Protein 6OZE (pdb70)

Secondary structure (DSSP, 8-state):
--HHHHHHHHHHHHHHHTT---S--SGGGGSTT-TT--EEEEEEEEEPTT-SSEEEEEEEEEETTT--EEEEEEEEEE--SPP-TT-THHHHHHHHHHHHHHHHHH-GGG--SSEEEES-SSSSTTS--HHHHHHHHHTS-EEEEESS----TT---SHHHHHHHHH--STT-EEEEE-TTS-EEEEEE---TT--SPEEEEEEESS-HHHHHHHHHHT-SSSS-HHHHHHHHHHHHHHHHHTT--

B-factor: mean 37.15, std 16.41, range [14.73, 110.49]

Organism: Homo sapiens (NCBI:txid9606)

Nearest PDB structures (foldseek):
  6oze-assembly1_A  TM=1.004E+00  e=2.753E-57  Homo sapiens
  4nsp-assembly1_A  TM=9.957E-01  e=1.595E-47  Homo sapiens
  6ozq-assembly1_B  TM=9.846E-01  e=4.651E-47  Mus musculus
  6ozo-assembly1_A  TM=9.829E-01  e=5.773E-46  Mus musculus
  5aoy-assembly1_A  TM=9.538E-01  e=2.666E-42  Mus musculus

InterPro domains:
  IPR007581 Endonuclease V [MF_00801] (9-250)
  IPR007581 Endonuclease V [PF04493] (44-240)
  IPR007581 Endonuclease V [PTHR28511] (12-251)
  IPR007581 Endonuclease V [cd06559] (17-245)

CATH classification: 3.30.2170.10

Solvent-accessible surface area: 11475 Å² total; per-residue (Å²): 78,92,156,123,42,42,64,95,34,92,172,50,1,62,136,10,93,87,116,32,45,106,152,24,38,52,77,16,3,148,44,110,79,5,79,51,4,109,62,0,0,0,1,3,22,21,68,19,101,92,54,74,74,92,0,0,0,0,0,0,0,0,21,11,93,105,14,101,58,66,24,101,44,19,82,37,16,46,2,116,28,52,143,31,80,5,6,62,4,31,10,13,4,72,56,2,52,110,3,0,69,47,0,86,130,102,72,81,48,49,20,4,46,0,0,0,1,45,14,21,0,38,0,22,87,78,13,0,1,9,0,0,7,0,0,20,75,8,80,16,4,0,0,0,0,6,53,152,23,38,109,16,67,48,20,42,76,71,78,116,8,111,85,61,28,151,115,10,125,65,111,36,48,44,16,63,3,88,0,117,96,48,81,70,20,0,32,0,0,29,0,31,81,208,20,92,130,1,0,12,0,0,8,0,6,43,0,27,35,138,6,0,8,100,0,0,18,38,0,3,110,99,47,30,0,2,0,1,63,37,0,30,42,14,0,117,73,50,15,104,160,58,89,64,88,179

Foldseek 3Di:
DDPVVVVVLVVVLVVLVVQFDAAADDPLLVDLQSPPFFKEKEWDWAADPPDDFKIKIKMWIATPPVRHTPDIDMDIGTQPDDDDFQRCLSRHLVVNLVVLVCCCVVPVVRRGQEYEYAKAALQTQNRGMNQQVNCSVNVHWGKHKYQDHDCHLNFDCDPVVVVQLVPDAAFADKDFTARPVGDTAWIFTQQGRPDSRTITMGGRHNHHRVSRSSVQSSQRPDRGRSNHVVNVVVRVVVSCVVVVND

GO terms:
  GO:0005730 nucleolus (C, IDA)
  GO:0005737 cytoplasm (C, IDA)
  GO:0010494 cytoplasmic stress granule (C, IDA)
  GO:0016891 RNA endonuclease activity producing 5'-phosphomonoesters, hydrolytic mechanism (F, IDA)
  GO:0003677 DNA binding (F, IDA)
  GO:0003727 single-stranded RNA binding (F, IDA)
  GO:0000287 magnesium ion binding (F, TAS)
  GO:0005737 cytoplasm (C, EXP)
  GO:0005515 protein binding (F, IPI)

Radius of gyration: 17.29 Å; Cα contacts (8 Å, |Δi|>4): 605; chains: 1; bounding box: 38×42×43 Å

Structure (mmCIF, N/CA/C/O backbone):
data_6OZE
#
_entry.id   6OZE
#
_cell.length_a   50.949
_cell.length_b   50.949
_cell.length_c   102.978
_cell.angle_alpha   90.000
_cell.angle_beta   90.000
_cell.angle_gamma   120.000
#
_symmetry.space_group_name_H-M   'P 31'
#
loop_
_entity.id
_entity.type
_entity.pdbx_description
1 polymer 'Endonuclease V'
2 non-polymer 'ACETATE ION'
3 non-polymer GLYCEROL
4 non-polymer 'SODIUM ION'
5 water water
#
loop_
_atom_site.group_PDB
_atom_site.id
_atom_site.type_symbol
_atom_site.label_atom_id
_atom_site.label_alt_id
_atom_site.label_comp_id
_atom_site.label_asym_id
_atom_site.label_entity_id
_atom_site.label_seq_id
_atom_site.pdbx_PDB_ins_code
_atom_site.Cartn_x
_atom_site.Cartn_y
_atom_site.Cartn_z
_atom_site.occupancy
_atom_site.B_iso_or_equiv
_atom_site.auth_seq_id
_atom_site.auth_comp_id
_atom_site.auth_asym_id
_atom_site.auth_atom_id
_atom_site.pdbx_PDB_model_num
ATOM 1 N N . PRO A 1 1 ? -10.587 0.681 16.546 1.00 81.75 9 PRO A N 1
ATOM 2 C CA . PRO A 1 1 ? -9.451 1.078 17.384 1.00 77.48 9 PRO A CA 1
ATOM 3 C C . PRO A 1 1 ? -9.338 2.592 17.511 1.00 73.60 9 PRO A C 1
ATOM 4 O O . PRO A 1 1 ? -9.922 3.310 16.697 1.00 73.43 9 PRO A O 1
ATOM 8 N N . PRO A 1 2 ? -8.605 3.067 18.519 1.00 72.56 10 PRO A N 1
ATOM 9 C CA . PRO A 1 2 ? -8.421 4.513 18.679 1.00 75.27 10 PRO A CA 1
ATOM 10 C C . PRO A 1 2 ? -7.754 5.125 17.456 1.00 72.12 10 PRO A C 1
ATOM 11 O O . PRO A 1 2 ? -7.048 4.458 16.696 1.00 63.97 10 PRO A O 1
ATOM 15 N N . GLU A 1 3 ? -7.996 6.425 17.272 1.00 69.89 11 GLU A N 1
ATOM 16 C CA . GLU A 1 3 ? -7.365 7.142 16.170 1.00 70.70 11 GLU A CA 1
ATOM 17 C C . GLU A 1 3 ? -5.848 7.135 16.300 1.00 62.50 11 GLU A C 1
ATOM 18 O O . GLU A 1 3 ? -5.139 7.112 15.287 1.00 58.86 11 GLU A O 1
ATOM 24 N N . GLU A 1 4 ? -5.331 7.149 17.532 1.00 57.86 12 GLU A N 1
ATOM 25 C CA . GLU A 1 4 ? -3.885 7.111 17.723 1.00 61.12 12 GLU A CA 1
ATOM 26 C C . GLU A 1 4 ? -3.297 5.808 17.195 1.00 53.94 12 GLU A C 1
ATOM 27 O O . GLU A 1 4 ? -2.188 5.797 16.647 1.00 58.61 12 GLU A O 1
ATOM 33 N N . THR A 1 5 ? -4.030 4.700 17.342 1.00 49.79 13 THR A N 1
ATOM 34 C CA . THR A 1 5 ? -3.544 3.416 16.843 1.00 46.64 13 THR A CA 1
ATOM 35 C C . THR A 1 5 ? -3.444 3.417 15.323 1.00 43.21 13 THR A C 1
ATOM 36 O O . THR A 1 5 ? -2.434 2.979 14.759 1.00 41.12 13 THR A O 1
ATOM 40 N N . LEU A 1 6 ? -4.486 3.898 14.638 1.00 44.37 14 LEU A N 1
ATOM 41 C CA . LEU A 1 6 ? -4.425 3.976 13.183 1.00 48.70 14 LEU A CA 1
ATOM 42 C C . LEU A 1 6 ? -3.310 4.905 12.730 1.00 42.40 14 LEU A C 1
ATOM 43 O O . LEU A 1 6 ? -2.587 4.596 11.778 1.00 40.92 14 LEU A O 1
ATOM 48 N N . SER A 1 7 ? -3.154 6.049 13.403 1.00 43.50 15 SER A N 1
ATOM 49 C CA . SER A 1 7 ? -2.095 6.984 13.037 1.00 40.09 15 SER A CA 1
ATOM 50 C C . SER A 1 7 ? -0.719 6.334 13.147 1.00 37.94 15 SER A C 1
ATOM 51 O O . SER A 1 7 ? 0.115 6.470 12.243 1.00 39.13 15 SER A O 1
ATOM 54 N N . LEU A 1 8 ? -0.464 5.620 14.246 1.00 35.26 16 LEU A N 1
ATOM 55 C CA . LEU A 1 8 ? 0.828 4.962 14.416 1.00 33.96 16 LEU A CA 1
ATOM 56 C C . LEU A 1 8 ? 1.001 3.779 13.468 1.00 36.87 16 LEU A C 1
ATOM 57 O O . LEU A 1 8 ? 2.118 3.520 13.011 1.00 33.65 16 LEU A O 1
ATOM 62 N N . TRP A 1 9 ? -0.076 3.047 13.174 1.00 31.87 17 TRP A N 1
ATOM 63 C CA . TRP A 1 9 ? -0.004 1.994 12.161 1.00 32.29 17 TRP A CA 1
ATOM 64 C C . TRP A 1 9 ? 0.354 2.572 10.799 1.00 30.57 17 TRP A C 1
ATOM 65 O O . TRP A 1 9 ? 1.194 2.019 10.076 1.00 32.03 17 TRP A O 1
ATOM 76 N N . LYS A 1 10 ? -0.297 3.676 10.419 1.00 34.06 18 LYS A N 1
ATOM 77 C CA . LYS A 1 10 ? 0.034 4.332 9.158 1.00 34.88 18 LYS A CA 1
ATOM 78 C C . LYS A 1 10 ? 1.498 4.735 9.121 1.00 34.79 18 LYS A C 1
ATOM 79 O O . LYS A 1 10 ? 2.178 4.567 8.101 1.00 32.80 18 LYS A O 1
ATOM 85 N N . ARG A 1 11 ? 2.000 5.278 10.228 1.00 33.62 19 ARG A N 1
ATOM 86 C CA . ARG A 1 11 ? 3.392 5.700 10.268 1.00 32.12 19 ARG A CA 1
ATOM 87 C C . ARG A 1 11 ? 4.332 4.503 10.155 1.00 30.06 19 ARG A C 1
ATOM 88 O O . ARG A 1 11 ? 5.395 4.593 9.528 1.00 30.75 19 ARG A O 1
ATOM 96 N N . GLU A 1 12 ? 3.960 3.369 10.752 1.00 28.61 20 GLU A N 1
ATOM 97 C CA . GLU A 1 12 ? 4.796 2.179 10.649 1.00 26.77 20 GLU A CA 1
ATOM 98 C C . GLU A 1 12 ? 4.756 1.595 9.237 1.00 27.77 20 GLU A C 1
ATOM 99 O O . GLU A 1 12 ? 5.773 1.103 8.733 1.00 27.39 20 GLU A O 1
ATOM 105 N N . GLN A 1 13 ? 3.592 1.633 8.579 1.00 26.50 21 GLN A N 1
ATOM 106 C CA . GLN A 1 13 ? 3.552 1.230 7.178 1.00 25.38 21 GLN A CA 1
ATOM 107 C C . GLN A 1 13 ? 4.483 2.096 6.346 1.00 28.96 21 GLN A C 1
ATOM 108 O O . GLN A 1 13 ? 5.237 1.584 5.514 1.00 29.65 21 GLN A O 1
ATOM 114 N N . ALA A 1 14 ? 4.469 3.412 6.583 1.00 27.85 22 ALA A N 1
ATOM 115 C CA . ALA A 1 14 ? 5.346 4.312 5.840 1.00 30.92 22 ALA A CA 1
ATOM 116 C C . ALA A 1 14 ? 6.810 4.011 6.130 1.00 33.28 22 ALA A C 1
ATOM 117 O O . ALA A 1 14 ? 7.643 4.002 5.216 1.00 32.69 22 ALA A O 1
ATOM 119 N N . ARG A 1 15 ? 7.141 3.742 7.399 1.00 27.27 23 ARG A N 1
ATOM 120 C CA . ARG A 1 15 ? 8.523 3.419 7.746 1.00 29.29 23 ARG A CA 1
ATOM 121 C C . ARG A 1 15 ? 8.997 2.194 6.987 1.00 31.29 23 ARG A C 1
ATOM 122 O O . ARG A 1 15 ? 10.103 2.174 6.434 1.00 29.70 23 ARG A O 1
ATOM 130 N N . LEU A 1 16 ? 8.179 1.152 6.981 1.00 25.86 24 LEU A N 1
ATOM 131 C CA . LEU A 1 16 ? 8.586 -0.109 6.381 1.00 21.84 24 LEU A CA 1
ATOM 132 C C . LEU A 1 16 ? 8.535 -0.054 4.858 1.00 26.47 24 LEU A C 1
ATOM 133 O O . LEU A 1 16 ? 9.380 -0.662 4.190 1.00 29.12 24 LEU A O 1
ATOM 138 N N . LYS A 1 17 ? 7.564 0.677 4.293 1.00 25.53 25 LYS A N 1
ATOM 139 C CA . LYS A 1 17 ? 7.447 0.768 2.835 1.00 27.20 25 LYS A CA 1
ATOM 140 C C . LYS A 1 17 ? 8.699 1.364 2.209 1.00 31.83 25 LYS A C 1
ATOM 141 O O . LYS A 1 17 ? 9.031 1.051 1.055 1.00 32.06 25 LYS A O 1
ATOM 147 N N . ALA A 1 18 ? 9.396 2.235 2.941 1.00 30.02 26 ALA A N 1
ATOM 148 C CA . ALA A 1 18 ? 10.624 2.827 2.433 1.00 32.26 26 ALA A CA 1
ATOM 149 C C . ALA A 1 18 ? 11.718 1.789 2.221 1.00 36.86 26 ALA A C 1
ATOM 150 O O . ALA A 1 18 ? 12.702 2.078 1.531 1.00 37.10 26 ALA A O 1
ATOM 152 N N . HIS A 1 19 ? 11.566 0.593 2.791 1.00 32.22 27 HIS A N 1
ATOM 153 C CA . HIS A 1 19 ? 12.534 -0.486 2.646 1.00 28.20 27 HIS A CA 1
ATOM 154 C C . HIS A 1 19 ? 12.163 -1.495 1.569 1.00 34.39 27 HIS A C 1
ATOM 155 O O . HIS A 1 19 ? 12.935 -2.429 1.341 1.00 36.93 27 HIS A O 1
ATOM 162 N N . VAL A 1 20 ? 11.003 -1.343 0.923 1.00 34.74 28 VAL A N 1
ATOM 163 C CA . VAL A 1 20 ? 10.612 -2.262 -0.1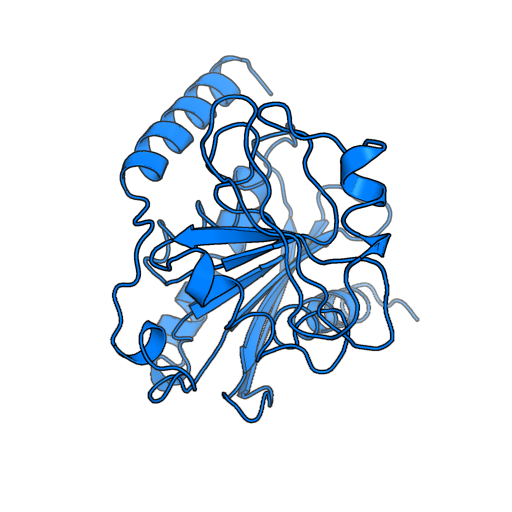47 1.00 33.22 28 VAL A CA 1
ATOM 164 C C . VAL A 1 20 ? 11.564 -2.119 -1.330 1.00 35.32 28 VAL A C 1
ATOM 165 O O . VAL A 1 20 ? 11.908 -1.006 -1.747 1.00 37.03 28 VAL A O 1
ATOM 169 N N . VAL A 1 21 ? 11.994 -3.252 -1.873 1.00 34.88 29 VAL A N 1
ATOM 170 C CA . VAL A 1 21 ? 12.858 -3.306 -3.050 1.00 36.15 29 VAL A CA 1
ATOM 171 C C . VAL A 1 21 ? 12.022 -3.894 -4.177 1.00 37.31 29 VAL A C 1
ATOM 172 O O . VAL A 1 21 ? 11.639 -5.063 -4.120 1.00 35.40 29 VAL A O 1
ATOM 176 N N . ASP A 1 22 ? 11.748 -3.107 -5.224 1.00 44.62 30 ASP A N 1
ATOM 177 C CA . ASP A 1 22 ? 10.829 -3.540 -6.273 1.00 49.34 30 ASP A CA 1
ATOM 178 C C . ASP A 1 22 ? 11.548 -4.012 -7.532 1.00 53.15 30 ASP A C 1
ATOM 179 O O . ASP A 1 22 ? 11.013 -3.900 -8.641 1.00 60.52 30 ASP A O 1
ATOM 184 N N . ARG A 1 23 ? 12.748 -4.553 -7.374 1.00 36.43 31 ARG A N 1
ATOM 185 C CA . ARG A 1 23 ? 13.524 -5.113 -8.459 1.00 38.26 31 ARG A CA 1
ATOM 186 C C . ARG A 1 23 ? 14.005 -6.491 -8.039 1.00 33.99 31 ARG A C 1
ATOM 187 O O . ARG A 1 23 ? 13.935 -6.873 -6.866 1.00 35.52 31 ARG A O 1
ATOM 195 N N . ASP A 1 24 ? 14.489 -7.244 -9.018 1.00 36.98 32 ASP A N 1
ATOM 196 C CA . ASP A 1 24 ? 15.053 -8.550 -8.725 1.00 31.04 32 ASP A CA 1
ATOM 197 C C . ASP A 1 24 ? 16.417 -8.383 -8.075 1.00 38.84 32 ASP A C 1
ATOM 198 O O . ASP A 1 24 ? 17.209 -7.523 -8.467 1.00 40.72 32 ASP A O 1
ATOM 203 N N . THR A 1 25 ? 16.681 -9.197 -7.057 1.00 33.88 33 THR A N 1
ATOM 204 C CA . THR A 1 25 ? 17.950 -9.147 -6.352 1.00 34.70 33 THR A CA 1
ATOM 205 C C . THR A 1 25 ? 18.751 -10.438 -6.434 1.00 40.30 33 THR A C 1
ATOM 206 O O . THR A 1 25 ? 19.915 -10.446 -6.017 1.00 40.32 33 THR A O 1
ATOM 210 N N . GLU A 1 26 ? 18.183 -11.516 -6.975 1.00 35.50 34 GLU A N 1
ATOM 211 C CA . GLU A 1 26 ? 18.843 -12.814 -7.016 1.00 37.76 34 GLU A CA 1
ATOM 212 C C . GLU A 1 26 ? 19.010 -13.262 -8.459 1.00 36.72 34 GLU A C 1
ATOM 213 O O . GLU A 1 26 ? 18.145 -12.999 -9.300 1.00 35.14 34 GLU A O 1
ATOM 219 N N . ALA A 1 27 ? 20.126 -13.946 -8.733 1.00 33.98 35 ALA A N 1
ATOM 220 C CA . ALA A 1 27 ? 20.389 -14.433 -10.083 1.00 37.89 35 ALA A CA 1
ATOM 221 C C . ALA A 1 27 ? 19.263 -15.331 -10.584 1.00 37.00 35 ALA A C 1
ATOM 222 O O . ALA A 1 27 ? 18.911 -15.286 -11.769 1.00 36.92 35 ALA A O 1
ATOM 224 N N . TRP A 1 28 ? 18.682 -16.151 -9.702 1.00 34.62 36 TRP A N 1
ATOM 225 C CA . TRP A 1 28 ? 17.660 -17.088 -10.163 1.00 33.72 36 TRP A CA 1
ATOM 226 C C . TRP A 1 28 ? 16.437 -16.368 -10.711 1.00 35.91 36 TRP A C 1
ATOM 227 O O . TRP A 1 28 ? 15.739 -16.906 -11.573 1.00 31.23 36 TRP A O 1
ATOM 238 N N . GLN A 1 29 ? 16.169 -15.150 -10.237 1.00 30.36 37 GLN A N 1
ATOM 239 C CA . GLN A 1 29 ? 14.994 -14.417 -10.689 1.00 27.49 37 GLN A CA 1
ATOM 240 C C . GLN A 1 29 ? 15.146 -13.908 -12.110 1.00 31.88 37 GLN A C 1
ATOM 241 O O . GLN A 1 29 ? 14.137 -13.615 -12.760 1.00 33.97 37 GLN A O 1
ATOM 247 N N . ARG A 1 30 ? 16.378 -13.785 -12.595 1.00 32.53 38 ARG A N 1
ATOM 248 C CA . ARG A 1 30 ? 16.664 -13.241 -13.911 1.00 35.26 38 ARG A CA 1
ATOM 249 C C . ARG A 1 30 ? 16.900 -14.330 -14.948 1.00 40.89 38 ARG A C 1
ATOM 250 O O . ARG A 1 30 ? 17.343 -14.031 -16.060 1.00 44.07 38 ARG A O 1
ATOM 258 N N . ASP A 1 31 ? 16.626 -15.582 -14.605 1.00 34.03 39 ASP A N 1
ATOM 259 C CA . ASP A 1 31 ? 16.761 -16.690 -15.540 1.00 34.84 39 ASP A CA 1
ATOM 260 C C . ASP A 1 31 ? 15.388 -17.133 -16.017 1.00 32.53 39 ASP A C 1
ATOM 261 O O . ASP A 1 31 ? 14.458 -17.231 -15.214 1.00 33.04 39 ASP A O 1
ATOM 266 N N . PRO A 1 32 ? 15.238 -17.413 -17.318 1.00 36.27 40 PRO A N 1
ATOM 267 C CA . PRO A 1 32 ? 13.904 -17.760 -17.841 1.00 34.55 40 PRO A CA 1
ATOM 268 C C . PRO A 1 32 ? 13.257 -18.955 -17.161 1.00 31.47 40 PRO A C 1
ATOM 269 O O . PRO A 1 32 ? 12.044 -18.939 -16.918 1.00 39.14 40 PRO A O 1
ATOM 273 N N . ALA A 1 33 ? 14.035 -19.972 -16.797 1.00 32.07 41 ALA A N 1
ATOM 274 C CA . ALA A 1 33 ? 13.491 -21.134 -16.106 1.00 30.33 41 ALA A CA 1
ATOM 275 C C . ALA A 1 33 ? 13.750 -21.114 -14.612 1.00 33.37 41 ALA A C 1
ATOM 276 O O . ALA A 1 33 ? 13.504 -22.119 -13.936 1.00 31.76 41 ALA A O 1
ATOM 278 N N . PHE A 1 34 ? 14.194 -19.976 -14.075 1.00 30.21 42 PHE A N 1
ATOM 279 C CA . PHE A 1 34 ? 14.484 -19.841 -12.653 1.00 27.37 42 PHE A CA 1
ATOM 280 C C . PHE A 1 34 ? 15.540 -20.840 -12.199 1.00 31.39 42 PHE A C 1
ATOM 281 O O . PHE A 1 34 ? 15.447 -21.412 -11.105 1.00 31.24 42 PHE A O 1
ATOM 289 N N . SER A 1 35 ? 16.547 -21.045 -13.045 1.00 31.61 43 SER A N 1
ATOM 290 C CA A SER A 1 35 ? 17.685 -21.862 -12.661 0.60 33.16 43 SER A CA 1
ATOM 291 C CA B SER A 1 35 ? 17.695 -21.857 -12.669 0.40 33.62 43 SER A CA 1
ATOM 292 C C . SER A 1 35 ? 18.286 -21.316 -11.376 1.00 37.33 43 SER A C 1
ATOM 293 O O . SER A 1 35 ? 18.544 -20.115 -11.255 1.00 36.27 43 SER A O 1
ATOM 298 N N . GLY A 1 36 ? 18.493 -22.203 -10.413 1.00 32.04 44 GLY A N 1
ATOM 299 C CA . GLY A 1 36 ? 18.986 -21.828 -9.116 1.00 33.98 44 GLY A CA 1
ATOM 300 C C . GLY A 1 36 ? 17.908 -21.718 -8.059 1.00 34.80 44 GLY A C 1
ATOM 301 O O . GLY A 1 36 ? 18.231 -21.673 -6.863 1.00 33.18 44 GLY A O 1
ATOM 302 N N . LEU A 1 37 ? 16.634 -21.666 -8.463 1.00 26.56 45 LEU A N 1
ATOM 303 C CA . LEU A 1 37 ? 15.537 -21.681 -7.504 1.00 25.33 45 LEU A CA 1
ATOM 304 C C . LEU A 1 37 ? 15.248 -23.122 -7.108 1.00 26.87 45 LEU A C 1
ATOM 305 O O . LEU A 1 37 ? 14.939 -23.955 -7.963 1.00 27.34 45 LEU A O 1
ATOM 310 N N . GLN A 1 38 ? 15.344 -23.419 -5.813 1.00 28.50 46 GLN A N 1
ATOM 311 C CA . GLN A 1 38 ? 15.141 -24.773 -5.318 1.00 29.09 46 GLN A CA 1
ATOM 312 C C . GLN A 1 38 ? 13.954 -24.918 -4.382 1.00 26.01 46 GLN A C 1
ATOM 313 O O . GLN A 1 38 ? 13.400 -26.017 -4.289 1.00 25.81 46 GLN A O 1
ATOM 319 N N . ARG A 1 39 ? 13.594 -23.871 -3.639 1.00 23.06 47 ARG A N 1
ATOM 320 C CA . ARG A 1 39 ? 12.523 -23.953 -2.652 1.00 22.75 47 ARG A CA 1
ATOM 321 C C . ARG A 1 39 ? 11.662 -22.700 -2.698 1.00 23.37 47 ARG A C 1
ATOM 322 O O . ARG A 1 39 ? 12.177 -21.579 -2.625 1.00 23.79 47 ARG A O 1
ATOM 330 N N . VAL A 1 40 ? 10.352 -22.901 -2.805 1.00 20.33 48 VAL A N 1
ATOM 331 C CA A VAL A 1 40 ? 9.371 -21.823 -2.839 0.75 20.24 48 VAL A CA 1
ATOM 332 C CA B VAL A 1 40 ? 9.381 -21.817 -2.827 0.25 20.47 48 VAL A CA 1
ATOM 333 C C . VAL A 1 40 ? 8.426 -22.027 -1.663 1.00 20.93 48 VAL A C 1
ATOM 334 O O . VAL A 1 40 ? 7.914 -23.133 -1.466 1.00 22.07 48 VAL A O 1
ATOM 341 N N . GLY A 1 41 ? 8.197 -20.971 -0.895 1.00 19.21 49 GLY A N 1
ATOM 342 C CA . GLY A 1 41 ? 7.333 -21.051 0.256 1.00 21.10 49 GLY A CA 1
ATOM 343 C C . GLY A 1 41 ? 5.953 -20.497 -0.057 1.00 20.10 49 GLY A C 1
ATOM 344 O O . GLY A 1 41 ? 5.765 -19.709 -0.993 1.00 18.96 49 GLY A O 1
ATOM 345 N N . GLY A 1 42 ? 4.985 -20.952 0.731 1.00 17.55 50 GLY A N 1
ATOM 346 C CA . GLY A 1 42 ? 3.633 -20.426 0.669 1.00 15.91 50 GLY A CA 1
ATOM 347 C C . GLY A 1 42 ? 3.137 -20.194 2.083 1.00 16.27 50 GLY A C 1
ATOM 348 O O . GLY A 1 42 ? 3.485 -20.940 3.005 1.00 18.86 50 GLY A O 1
ATOM 349 N N . VAL A 1 43 ? 2.354 -19.141 2.249 1.00 17.00 51 VAL A N 1
ATOM 350 C CA . VAL A 1 43 ? 1.823 -18.787 3.568 1.00 16.63 51 VAL A CA 1
ATOM 351 C C . VAL A 1 43 ? 0.329 -18.545 3.471 1.00 17.63 51 VAL A C 1
ATOM 352 O O . VAL A 1 43 ? -0.182 -18.086 2.444 1.00 21.49 51 VAL A O 1
ATOM 356 N N . ASP A 1 44 ? -0.373 -18.827 4.580 1.00 18.04 52 ASP A N 1
ATOM 357 C CA . ASP A 1 44 ? -1.811 -18.635 4.648 1.00 19.89 52 ASP A CA 1
ATOM 358 C C . ASP A 1 44 ? -2.182 -18.290 6.075 1.00 19.36 52 ASP A C 1
ATOM 359 O O . ASP A 1 44 ? -1.592 -18.827 7.012 1.00 19.99 52 ASP A O 1
ATOM 364 N N . VAL A 1 45 ? -3.167 -17.412 6.218 1.00 21.33 53 VAL A N 1
ATOM 365 C CA . VAL A 1 45 ? -3.931 -17.270 7.450 1.00 20.51 53 VAL A CA 1
ATOM 366 C C . VAL A 1 45 ? -5.396 -17.449 7.101 1.00 22.96 53 VAL A C 1
ATOM 367 O O . VAL A 1 45 ? -5.899 -16.807 6.171 1.00 24.42 53 VAL A O 1
ATOM 371 N N . SER A 1 46 ? -6.084 -18.310 7.849 1.00 21.66 54 SER A N 1
ATOM 372 C CA . SER A 1 46 ? -7.490 -18.596 7.614 1.00 21.07 54 SER A CA 1
ATOM 373 C C . SER A 1 46 ? -8.241 -18.511 8.924 1.00 23.64 54 SER A C 1
ATOM 374 O O . SER A 1 46 ? -7.855 -19.164 9.893 1.00 25.90 54 SER A O 1
ATOM 377 N N . PHE A 1 47 ? -9.331 -17.752 8.941 1.00 25.25 55 PHE A N 1
ATOM 378 C CA . PHE A 1 47 ? -10.149 -17.642 10.137 1.00 26.98 55 PHE A CA 1
ATOM 379 C C . PHE A 1 47 ? -11.027 -18.867 10.322 1.00 30.47 55 PHE A C 1
ATOM 380 O O . PHE A 1 47 ? -11.481 -19.494 9.358 1.00 32.47 55 PHE A O 1
ATOM 388 N N . VAL A 1 48 ? -11.253 -19.209 11.588 1.00 27.81 56 VAL A N 1
ATOM 389 C CA . VAL A 1 48 ? -12.259 -20.199 11.935 1.00 29.33 56 VAL A CA 1
ATOM 390 C C . VAL A 1 48 ? -13.633 -19.655 11.577 1.00 40.47 56 VAL A C 1
ATOM 391 O O . VAL A 1 48 ? -13.998 -18.542 11.982 1.00 39.89 56 VAL A O 1
ATOM 395 N N . ALA A 1 49 ? -14.400 -20.444 10.821 1.00 50.91 57 ALA A N 1
ATOM 396 C CA . ALA A 1 49 ? -15.733 -20.034 10.388 1.00 62.96 57 ALA A CA 1
ATOM 397 C C . ALA A 1 49 ? -16.563 -19.557 11.570 1.00 63.60 57 ALA A C 1
ATOM 398 O O . ALA A 1 49 ? -16.584 -20.188 12.630 1.00 66.47 57 ALA A O 1
ATOM 400 N N . GLY A 1 50 ? -17.239 -18.426 11.385 1.00 72.58 58 GLY A N 1
ATOM 401 C CA . GLY A 1 50 ? -17.980 -17.831 12.478 1.00 76.60 58 GLY A CA 1
ATOM 402 C C . GLY A 1 50 ? -17.117 -17.163 13.518 1.00 76.66 58 GLY A C 1
ATOM 403 O O . GLY A 1 50 ? -17.558 -16.984 14.658 1.00 72.78 58 GLY A O 1
ATOM 404 N N . ASP A 1 51 ? -15.889 -16.791 13.161 1.00 76.72 59 ASP A N 1
ATOM 405 C CA . ASP A 1 51 ? -14.990 -16.154 14.108 1.00 74.20 59 ASP A CA 1
ATOM 406 C C . ASP A 1 51 ? -14.066 -15.194 13.376 1.00 69.72 59 ASP A C 1
ATOM 407 O O . ASP A 1 51 ? -13.571 -15.496 12.287 1.00 69.14 59 ASP A O 1
ATOM 412 N N . SER A 1 52 ? -13.830 -14.042 14.000 1.00 62.25 60 SER A N 1
ATOM 413 C CA . SER A 1 52 ? -12.899 -13.049 13.491 1.00 61.28 60 SER A CA 1
ATOM 414 C C . SER A 1 52 ? -11.630 -12.939 14.322 1.00 61.61 60 SER A C 1
ATOM 415 O O . SER A 1 52 ? -10.780 -12.100 14.004 1.00 59.19 60 SER A O 1
ATOM 418 N N . VAL A 1 53 ? -11.473 -13.738 15.382 1.00 50.47 61 VAL A N 1
ATOM 419 C CA A VAL A 1 53 ? -10.268 -13.729 16.200 0.50 43.39 61 VAL A CA 1
ATOM 420 C CA B VAL A 1 53 ? -10.264 -13.731 16.199 0.50 43.46 61 VAL A CA 1
ATOM 421 C C . VAL A 1 53 ? -9.451 -15.013 16.037 1.00 34.60 61 VAL A C 1
ATOM 422 O O . VAL A 1 53 ? -8.268 -14.963 15.711 1.00 35.01 61 VAL A O 1
ATOM 429 N N . ARG A 1 54 ? -10.072 -16.179 16.240 1.00 29.14 62 ARG A N 1
ATOM 430 C CA . ARG A 1 54 ? -9.309 -17.421 16.119 1.00 24.59 62 ARG A CA 1
ATOM 431 C C . ARG A 1 54 ? -9.075 -17.784 14.660 1.00 25.79 62 ARG A C 1
ATOM 432 O O . ARG A 1 54 ? -9.990 -17.722 13.831 1.00 28.98 62 ARG A O 1
ATOM 440 N N . ALA A 1 55 ? -7.849 -18.199 14.359 1.00 23.06 63 ALA A N 1
ATOM 441 C CA . ALA A 1 55 ? -7.446 -18.463 12.993 1.00 22.24 63 ALA A CA 1
ATOM 442 C C . ALA A 1 55 ? -6.342 -19.504 13.014 1.00 22.44 63 ALA A C 1
ATOM 443 O O . ALA A 1 55 ? -5.848 -19.898 14.080 1.00 23.57 63 ALA A O 1
ATOM 445 N N . CYS A 1 56 ? -5.965 -19.969 11.829 1.00 21.34 64 CYS A N 1
ATOM 446 C CA . CYS A 1 56 ? -4.796 -20.819 11.672 1.00 20.23 64 CYS A CA 1
ATOM 447 C C . CYS A 1 56 ? -3.817 -20.135 10.732 1.00 20.56 64 CYS A C 1
ATOM 448 O O . CYS A 1 56 ? -4.220 -19.594 9.695 1.00 23.15 64 CYS A O 1
ATOM 451 N N . ALA A 1 57 ? -2.543 -20.129 11.112 1.00 20.82 65 ALA A N 1
ATOM 452 C CA . ALA A 1 57 ? -1.467 -19.618 10.270 1.00 21.69 65 ALA A CA 1
ATOM 453 C C . ALA A 1 57 ? -0.630 -20.801 9.813 1.00 20.02 65 ALA A C 1
ATOM 454 O O . ALA A 1 57 ? -0.292 -21.676 10.623 1.00 20.40 65 ALA A O 1
ATOM 456 N N . SER A 1 58 ? -0.310 -20.845 8.511 1.00 19.45 66 SER A N 1
ATOM 457 C CA . SER A 1 58 ? 0.438 -21.964 7.959 1.00 20.10 66 SER A CA 1
ATOM 458 C C . SER A 1 58 ? 1.588 -21.484 7.084 1.00 18.20 66 SER A C 1
ATOM 459 O O . SER A 1 58 ? 1.472 -20.475 6.373 1.00 18.87 66 SER A O 1
ATOM 462 N N . LEU A 1 59 ? 2.686 -22.228 7.141 1.00 19.00 67 LEU A N 1
ATOM 463 C CA . LEU A 1 59 ? 3.834 -22.037 6.258 1.00 17.28 67 LEU A CA 1
ATOM 464 C C . LEU A 1 59 ? 4.181 -23.373 5.640 1.00 19.09 67 LEU A C 1
ATOM 465 O O . LEU A 1 59 ? 4.327 -24.373 6.352 1.00 21.19 67 LEU A O 1
ATOM 470 N N . VAL A 1 60 ? 4.300 -23.395 4.309 1.00 17.58 68 VAL A N 1
ATOM 471 C CA . VAL A 1 60 ? 4.749 -24.585 3.601 1.00 20.33 68 VAL A CA 1
ATOM 472 C C . VAL A 1 60 ? 5.951 -24.210 2.748 1.00 20.55 68 VAL A C 1
ATOM 473 O O . VAL A 1 60 ? 6.114 -23.054 2.346 1.00 21.33 68 VAL A O 1
ATOM 477 N N . VAL A 1 61 ? 6.830 -25.177 2.530 1.00 19.63 69 VAL A N 1
ATOM 478 C CA . VAL A 1 61 ? 7.916 -25.019 1.567 1.00 21.18 69 VAL A CA 1
ATOM 479 C C . VAL A 1 61 ? 7.822 -26.162 0.572 1.00 20.53 69 VAL A C 1
ATOM 480 O O . VAL A 1 61 ? 7.654 -27.322 0.966 1.00 21.75 69 VAL A O 1
ATOM 484 N N . LEU A 1 62 ? 7.911 -25.835 -0.718 1.00 19.90 70 LEU A N 1
ATOM 485 C CA . LEU A 1 62 ? 7.863 -26.821 -1.783 1.00 21.52 70 LEU A CA 1
ATOM 486 C C . LEU A 1 62 ? 9.169 -26.803 -2.570 1.00 22.61 70 LEU A C 1
ATOM 487 O O . LEU A 1 62 ? 9.810 -25.760 -2.730 1.00 21.29 70 LEU A O 1
ATOM 492 N N . SER A 1 63 ? 9.563 -27.967 -3.054 1.00 24.85 71 SER A N 1
ATOM 493 C CA . SER A 1 63 ? 10.675 -28.020 -3.984 1.00 22.48 71 SER A CA 1
ATOM 494 C C . SER A 1 63 ? 10.275 -27.355 -5.295 1.00 23.99 71 SER A C 1
ATOM 495 O O . SER A 1 63 ? 9.095 -27.261 -5.633 1.00 24.63 71 SER A O 1
ATOM 498 N N . PHE A 1 64 ? 11.271 -26.868 -6.021 1.00 23.49 72 PHE A N 1
ATOM 499 C CA . PHE A 1 64 ? 11.020 -26.263 -7.316 1.00 23.42 72 PHE A CA 1
ATOM 500 C C . PHE A 1 64 ? 12.032 -26.815 -8.305 1.00 24.52 72 PHE A C 1
ATOM 501 O O . PHE A 1 64 ? 13.227 -26.850 -8.003 1.00 27.51 72 PHE A O 1
ATOM 509 N N . PRO A 1 65 ? 11.598 -27.207 -9.516 1.00 24.11 73 PRO A N 1
ATOM 510 C CA . PRO A 1 65 ? 10.250 -27.049 -10.076 1.00 22.53 73 PRO A CA 1
ATOM 511 C C . PRO A 1 65 ? 9.270 -28.191 -9.795 1.00 26.59 73 PRO A C 1
ATOM 512 O O . PRO A 1 65 ? 8.149 -28.176 -10.324 1.00 26.59 73 PRO A O 1
ATOM 516 N N . GLU A 1 66 ? 9.674 -29.172 -8.988 1.00 24.26 74 GLU A N 1
ATOM 517 C CA . GLU A 1 66 ? 8.829 -30.346 -8.781 1.00 28.12 74 GLU A CA 1
ATOM 518 C C . GLU A 1 66 ? 7.548 -30.029 -8.012 1.00 26.39 74 GLU A C 1
ATOM 519 O O . GLU A 1 66 ? 6.560 -30.764 -8.144 1.00 28.95 74 GLU A O 1
ATOM 525 N N . LEU A 1 67 ? 7.560 -28.986 -7.178 1.00 23.43 75 LEU A N 1
ATOM 526 C CA . LEU A 1 67 ? 6.390 -28.569 -6.397 1.00 23.90 75 LEU A CA 1
ATOM 527 C C . LEU A 1 67 ? 5.921 -29.652 -5.423 1.00 30.37 75 LEU A C 1
ATOM 528 O O . LEU A 1 67 ? 4.720 -29.894 -5.265 1.00 30.08 75 LEU A O 1
ATOM 533 N N . GLU A 1 68 ? 6.872 -30.315 -4.759 1.00 26.61 76 GLU A N 1
ATOM 534 C CA . GLU A 1 68 ? 6.561 -31.281 -3.708 1.00 28.90 76 GLU A CA 1
ATOM 535 C C . GLU A 1 68 ? 6.758 -30.628 -2.354 1.00 25.27 76 GLU A C 1
ATOM 536 O O . GLU A 1 68 ? 7.709 -29.869 -2.153 1.00 25.91 76 GLU A O 1
ATOM 542 N N . VAL A 1 69 ? 5.842 -30.896 -1.424 1.00 27.49 77 VAL A N 1
ATOM 543 C CA . VAL A 1 69 ? 5.971 -30.309 -0.093 1.00 26.17 77 VAL A CA 1
ATOM 544 C C . VAL A 1 69 ? 7.159 -30.937 0.625 1.00 27.62 77 VAL A C 1
ATOM 545 O O . VAL A 1 69 ? 7.242 -32.163 0.767 1.00 31.35 77 VAL A O 1
ATOM 549 N N . VAL A 1 70 ? 8.079 -30.091 1.096 1.00 25.54 78 VAL A N 1
ATOM 550 C CA . VAL A 1 70 ? 9.210 -30.541 1.904 1.00 26.86 78 VAL A CA 1
ATOM 551 C C . VAL A 1 70 ? 9.140 -30.061 3.348 1.00 27.81 78 VAL A C 1
ATOM 552 O O . VAL A 1 70 ? 9.883 -30.584 4.194 1.00 31.44 78 VAL A O 1
ATOM 556 N N . TYR A 1 71 ? 8.269 -29.108 3.659 1.00 24.15 79 TYR A N 1
ATOM 557 C CA . TYR A 1 71 ? 8.101 -28.632 5.027 1.00 23.91 79 TYR A CA 1
ATOM 558 C C . TYR A 1 71 ? 6.695 -28.085 5.166 1.00 23.05 79 TYR A C 1
ATOM 559 O O . TYR A 1 71 ? 6.195 -27.419 4.256 1.00 22.46 79 TYR A O 1
ATOM 568 N N . GLU A 1 72 ? 6.063 -28.347 6.305 1.00 25.66 80 GLU A N 1
ATOM 569 C CA . GLU A 1 72 ? 4.774 -27.731 6.576 1.00 23.75 80 GLU A CA 1
ATOM 570 C C . GLU A 1 72 ? 4.617 -27.519 8.070 1.00 21.21 80 GLU A C 1
ATOM 571 O O . GLU A 1 72 ? 4.999 -28.376 8.873 1.00 24.45 80 GLU A O 1
ATOM 577 N N . GLU A 1 73 ? 4.071 -26.360 8.439 1.00 21.96 81 GLU A N 1
ATOM 578 C CA . GLU A 1 73 ? 3.769 -26.092 9.837 1.00 22.23 81 GLU A CA 1
ATOM 579 C C . GLU A 1 73 ? 2.518 -25.235 9.906 1.00 23.06 81 GLU A C 1
ATOM 580 O O . GLU A 1 73 ? 2.399 -24.249 9.174 1.00 21.60 81 GLU A O 1
ATOM 586 N N . SER A 1 74 ? 1.587 -25.614 10.787 1.00 22.37 82 SER A N 1
ATOM 587 C CA . SER A 1 74 ? 0.348 -24.870 10.984 1.00 21.69 82 SER A CA 1
ATOM 588 C C . SER A 1 74 ? 0.170 -24.649 12.474 1.00 22.51 82 SER A C 1
ATOM 589 O O . SER A 1 74 ? 0.505 -25.526 13.277 1.00 26.14 82 SER A O 1
ATOM 592 N N . ARG A 1 75 ? -0.347 -23.483 12.850 1.00 19.09 83 ARG A N 1
ATOM 593 C CA . ARG A 1 75 ? -0.578 -23.187 14.259 1.00 20.79 83 ARG A CA 1
ATOM 594 C C . ARG A 1 75 ? -1.871 -22.407 14.409 1.00 20.47 83 ARG A C 1
ATOM 595 O O . ARG A 1 75 ? -2.102 -21.439 13.680 1.00 20.43 83 ARG A O 1
ATOM 603 N N . MET A 1 76 ? -2.701 -22.807 15.370 1.00 22.06 84 MET A N 1
ATOM 604 C CA . MET A 1 76 ? -3.848 -21.990 15.737 1.00 21.83 84 MET A CA 1
ATOM 605 C C . MET A 1 76 ? -3.367 -20.760 16.495 1.00 21.45 84 MET A C 1
ATOM 606 O O . MET A 1 76 ? -2.488 -20.850 17.361 1.00 24.87 84 MET A O 1
ATOM 611 N N . VAL A 1 77 ? -3.954 -19.610 16.166 1.00 21.21 85 VAL A N 1
ATOM 612 C CA . VAL A 1 77 ? -3.548 -18.323 16.715 1.00 24.39 85 VAL A CA 1
ATOM 613 C C . VAL A 1 77 ? -4.793 -17.484 16.966 1.00 25.74 85 VAL A C 1
ATOM 614 O O . VAL A 1 77 ? -5.866 -17.747 16.423 1.00 26.17 85 VAL A O 1
ATOM 618 N N . SER A 1 78 ? -4.643 -16.464 17.808 1.00 27.76 86 SER A N 1
ATOM 619 C CA . SER A 1 78 ? -5.715 -15.515 18.095 1.00 30.54 86 SER A CA 1
ATOM 620 C C . SER A 1 78 ? -5.309 -14.145 17.562 1.00 29.70 86 SER A C 1
ATOM 621 O O . SER A 1 78 ? -4.327 -13.568 18.036 1.00 31.84 86 SER A O 1
ATOM 624 N N . LEU A 1 79 ? -6.066 -13.635 16.589 1.00 34.95 87 LEU A N 1
ATOM 625 C CA . LEU A 1 79 ? -5.775 -12.355 15.936 1.00 32.12 87 LEU A CA 1
ATOM 626 C C . LEU A 1 79 ? -6.476 -11.263 16.729 1.00 35.51 87 LEU A C 1
ATOM 627 O O . LEU A 1 79 ? -7.621 -10.899 16.455 1.00 39.77 87 LEU A O 1
ATOM 632 N N . THR A 1 80 ? -5.780 -10.734 17.731 1.00 36.41 88 THR A N 1
ATOM 633 C CA . THR A 1 80 ? -6.404 -9.800 18.655 1.00 41.57 88 THR A CA 1
ATOM 634 C C . THR A 1 80 ? -6.275 -8.340 18.229 1.00 42.59 88 THR A C 1
ATOM 635 O O . THR A 1 80 ? -6.970 -7.487 18.791 1.00 45.61 88 THR A O 1
ATOM 639 N N . ALA A 1 81 ? -5.424 -8.034 17.257 1.00 41.11 89 ALA A N 1
ATOM 640 C CA . ALA A 1 81 ? -5.363 -6.676 16.738 1.00 45.68 89 ALA A CA 1
ATOM 641 C C . ALA A 1 81 ? -6.679 -6.336 16.040 1.00 44.13 89 ALA A C 1
ATOM 642 O O . ALA A 1 81 ? -7.290 -7.203 15.409 1.00 42.73 89 ALA A O 1
ATOM 644 N N . PRO A 1 82 ? -7.151 -5.097 16.150 1.00 44.77 90 PRO A N 1
ATOM 645 C CA . PRO A 1 82 ? -8.411 -4.733 15.496 1.00 46.62 90 PRO A CA 1
ATOM 646 C C . PRO A 1 82 ? -8.316 -4.846 13.982 1.00 39.38 90 PRO A C 1
ATOM 647 O O . PRO A 1 82 ? -7.246 -4.699 13.383 1.00 41.39 90 PRO A O 1
ATOM 651 N N . TYR A 1 83 ? -9.461 -5.128 13.369 1.00 45.41 91 TYR A N 1
ATOM 652 C CA . TYR A 1 83 ? -9.565 -5.280 11.927 1.00 45.21 91 TYR A CA 1
ATOM 653 C C . TYR A 1 83 ? -9.954 -3.931 11.333 1.00 47.26 91 TYR A C 1
ATOM 654 O O . TYR A 1 83 ? -11.024 -3.398 11.643 1.00 47.56 91 TYR A O 1
ATOM 663 N N . VAL A 1 84 ? -9.079 -3.378 10.495 1.00 42.44 92 VAL A N 1
ATOM 664 C CA . VAL A 1 84 ? -9.339 -2.126 9.794 1.00 42.55 92 VAL A CA 1
ATOM 665 C C . VAL A 1 84 ? -8.869 -2.304 8.361 1.00 45.80 92 VAL A C 1
ATOM 666 O O . VAL A 1 84 ? -7.727 -2.711 8.131 1.00 39.70 92 VAL A O 1
ATOM 670 N N . SER A 1 85 ? -9.742 -1.997 7.401 1.00 44.11 93 SER A N 1
ATOM 671 C CA A SER A 1 85 ? -9.386 -2.153 5.996 0.80 44.52 93 SER A CA 1
ATOM 672 C CA B SER A 1 85 ? -9.389 -2.152 5.996 0.20 43.51 93 SER A CA 1
ATOM 673 C C . SER A 1 85 ? -8.135 -1.348 5.676 1.00 37.14 93 SER A C 1
ATOM 674 O O . SER A 1 85 ? -8.040 -0.162 6.011 1.00 38.02 93 SER A O 1
ATOM 679 N N . GLY A 1 86 ? -7.176 -2.000 5.019 1.00 40.64 94 GLY A N 1
ATOM 680 C CA . GLY A 1 86 ? -5.897 -1.398 4.730 1.00 33.51 94 GLY A CA 1
ATOM 681 C C . GLY A 1 86 ? -4.817 -1.724 5.736 1.00 32.84 94 GLY A C 1
ATOM 682 O O . GLY A 1 86 ? -3.659 -1.353 5.522 1.00 30.71 94 GLY A O 1
ATOM 683 N N . PHE A 1 87 ? -5.166 -2.408 6.823 1.00 31.93 95 PHE A N 1
ATOM 684 C CA . PHE A 1 87 ? -4.249 -2.688 7.922 1.00 27.13 95 PHE A CA 1
ATOM 685 C C . PHE A 1 87 ? -4.266 -4.161 8.318 1.00 30.83 95 PHE A C 1
ATOM 686 O O . PHE A 1 87 ? -3.822 -4.511 9.421 1.00 27.12 95 PHE A O 1
ATOM 694 N N A LEU A 1 88 ? -4.783 -5.032 7.442 0.50 33.42 96 LEU A N 1
ATOM 695 N N B LEU A 1 88 ? -4.745 -5.042 7.440 0.50 33.45 96 LEU A N 1
ATOM 696 C CA A LEU A 1 88 ? -4.861 -6.457 7.752 0.50 33.02 96 LEU A CA 1
ATOM 697 C CA B LEU A 1 88 ? -4.869 -6.447 7.813 0.50 32.65 96 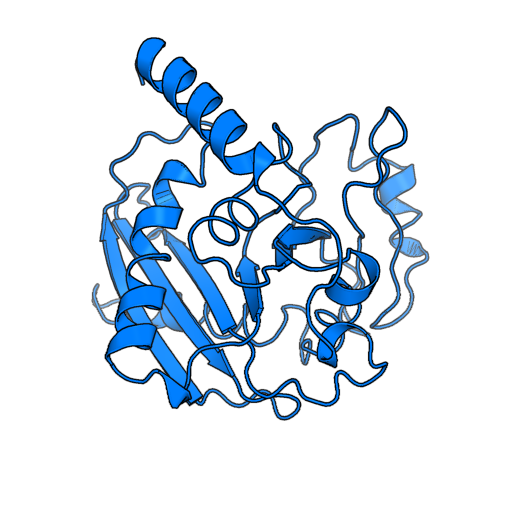LEU A CA 1
ATOM 698 C C A LEU A 1 88 ? -3.506 -7.028 8.136 0.50 31.95 96 LEU A C 1
ATOM 699 C C B LEU A 1 88 ? -3.519 -7.127 8.011 0.50 32.53 96 LEU A C 1
ATOM 700 O O A LEU A 1 88 ? -3.426 -7.919 8.991 0.50 29.63 96 LEU A O 1
ATOM 701 O O B LEU A 1 88 ? -3.460 -8.202 8.618 0.50 31.28 96 LEU A O 1
ATOM 710 N N . ALA A 1 89 ? -2.430 -6.530 7.523 1.00 29.09 97 ALA A N 1
ATOM 711 C CA . ALA A 1 89 ? -1.113 -7.098 7.790 1.00 32.77 97 ALA A CA 1
ATOM 712 C C . ALA A 1 89 ? -0.753 -7.024 9.269 1.00 26.93 97 ALA A C 1
ATOM 713 O O . ALA A 1 89 ? -0.028 -7.890 9.772 1.00 30.83 97 ALA A O 1
ATOM 715 N N . PHE A 1 90 ? -1.258 -6.016 9.993 1.00 27.63 98 PHE A N 1
ATOM 716 C CA . PHE A 1 90 ? -0.962 -5.923 11.414 1.00 27.95 98 PHE A CA 1
ATOM 717 C C . PHE A 1 90 ? -1.583 -7.063 12.205 1.00 35.58 98 PHE A C 1
ATOM 718 O O . PHE A 1 90 ? -1.111 -7.368 13.305 1.00 43.17 98 PHE A O 1
ATOM 726 N N . ARG A 1 91 ? -2.622 -7.699 11.675 1.00 28.64 99 ARG A N 1
ATOM 727 C CA . ARG A 1 91 ? -3.208 -8.855 12.342 1.00 37.05 99 ARG A CA 1
ATOM 728 C C . ARG A 1 91 ? -2.463 -10.144 12.035 1.00 35.90 99 ARG A C 1
ATOM 729 O O . ARG A 1 91 ? -2.347 -11.005 12.914 1.00 38.34 99 ARG A O 1
ATOM 737 N N . GLU A 1 92 ? -1.945 -10.288 10.816 1.00 29.29 100 GLU A N 1
ATOM 738 C CA . GLU A 1 92 ? -1.448 -11.559 10.291 1.00 28.75 100 GLU A CA 1
ATOM 739 C C . GLU A 1 92 ? 0.067 -11.693 10.315 1.00 30.25 100 GLU A C 1
ATOM 740 O O . GLU A 1 92 ? 0.585 -12.777 10.616 1.00 27.29 100 GLU A O 1
ATOM 746 N N . VAL A 1 93 ? 0.794 -10.624 9.976 1.00 25.57 101 VAL A N 1
ATOM 747 C CA . VAL A 1 93 ? 2.255 -10.728 9.862 1.00 23.87 101 VAL A CA 1
ATOM 748 C C . VAL A 1 93 ? 2.937 -11.251 11.117 1.00 23.05 101 VAL A C 1
ATOM 749 O O . VAL A 1 93 ? 3.877 -12.059 10.987 1.00 25.39 101 VAL A O 1
ATOM 753 N N . PRO A 1 94 ? 2.555 -10.857 12.349 1.00 24.84 102 PRO A N 1
ATOM 754 C CA . PRO A 1 94 ? 3.264 -11.393 13.521 1.00 25.50 102 PRO A CA 1
ATOM 755 C C . PRO A 1 94 ? 3.348 -12.908 13.527 1.00 27.67 102 PRO A C 1
ATOM 756 O O . PRO A 1 94 ? 4.394 -13.477 13.868 1.00 26.73 102 PRO A O 1
ATOM 760 N N . PHE A 1 95 ? 2.263 -13.579 13.155 1.00 23.71 103 PHE A N 1
ATOM 761 C CA . PHE A 1 95 ? 2.239 -15.033 13.229 1.00 24.14 103 PHE A CA 1
ATOM 762 C C . PHE A 1 95 ? 2.992 -15.672 12.079 1.00 23.71 103 PHE A C 1
ATOM 763 O O . PHE A 1 95 ? 3.692 -16.673 12.273 1.00 24.08 103 PHE A O 1
ATOM 771 N N . LEU A 1 96 ? 2.866 -15.111 10.880 1.00 21.91 104 LEU A N 1
ATOM 772 C CA . LEU A 1 96 ? 3.618 -15.655 9.765 1.00 21.02 104 LEU A CA 1
ATOM 773 C C . LEU A 1 96 ? 5.109 -15.449 9.974 1.00 22.49 104 LEU A C 1
ATOM 774 O O . LEU A 1 96 ? 5.916 -16.336 9.678 1.00 23.51 104 LEU A O 1
ATOM 779 N N . LEU A 1 97 ? 5.497 -14.281 10.484 1.00 23.30 105 LEU A N 1
ATOM 780 C CA A LEU A 1 97 ? 6.909 -14.042 10.765 0.45 26.67 105 LEU A CA 1
ATOM 781 C CA B LEU A 1 97 ? 6.910 -14.051 10.755 0.55 26.32 105 LEU A CA 1
ATOM 782 C C . LEU A 1 97 ? 7.455 -15.062 11.762 1.00 27.21 105 LEU A C 1
ATOM 783 O O . LEU A 1 97 ? 8.581 -15.552 11.610 1.00 30.25 105 LEU A O 1
ATOM 792 N N . GLU A 1 98 ? 6.668 -15.396 12.797 1.00 23.69 106 GLU A N 1
ATOM 793 C CA . GLU A 1 98 ? 7.094 -16.379 13.785 1.00 23.82 106 GLU A CA 1
ATOM 794 C C . GLU A 1 98 ? 7.296 -17.759 13.165 1.00 24.47 106 GLU A C 1
ATOM 795 O O . GLU A 1 98 ? 8.217 -18.493 13.550 1.00 26.17 106 GLU A O 1
ATOM 801 N N . LEU A 1 99 ? 6.432 -18.141 12.222 1.00 22.14 107 LEU A N 1
ATOM 802 C CA . LEU A 1 99 ? 6.616 -19.431 11.563 1.00 24.17 107 LEU A CA 1
ATOM 803 C C . LEU A 1 99 ? 7.893 -19.449 10.733 1.00 21.27 107 LEU A C 1
ATOM 804 O O . LEU A 1 99 ? 8.615 -20.453 10.722 1.00 23.56 107 LEU A O 1
ATOM 809 N N . VAL A 1 100 ? 8.180 -18.354 10.025 1.00 22.01 108 VAL A N 1
ATOM 810 C CA . VAL A 1 100 ? 9.399 -18.300 9.220 1.00 26.99 108 VAL A CA 1
ATOM 811 C C . VAL A 1 100 ? 10.629 -18.376 10.113 1.00 26.21 108 VAL A C 1
ATOM 812 O O . VAL A 1 100 ? 11.590 -19.099 9.818 1.00 27.39 108 VAL A O 1
ATOM 816 N N . GLN A 1 101 ? 10.612 -17.654 11.241 1.00 27.39 109 GLN A N 1
ATOM 817 C CA . GLN A 1 101 ? 11.764 -17.691 12.135 1.00 29.38 109 GLN A CA 1
ATOM 818 C C . GLN A 1 101 ? 11.951 -19.069 12.758 1.00 27.92 109 GLN A C 1
ATOM 819 O O . GLN A 1 101 ? 13.086 -19.549 12.879 1.00 34.03 109 GLN A O 1
ATOM 825 N N . GLN A 1 102 ? 10.858 -19.729 13.154 1.00 27.56 110 GLN A N 1
ATOM 826 C CA . GLN A 1 102 ? 10.969 -21.100 13.640 1.00 30.39 110 GLN A CA 1
ATOM 827 C C . GLN A 1 102 ? 11.669 -21.989 12.617 1.00 31.00 110 GLN A C 1
ATOM 828 O O . GLN A 1 102 ? 12.567 -22.770 12.959 1.00 35.13 110 GLN A O 1
ATOM 834 N N . LEU A 1 103 ? 11.269 -21.879 11.353 1.00 28.36 111 LEU A N 1
ATOM 835 C CA . LEU A 1 103 ? 11.930 -22.648 10.303 1.00 29.70 111 LEU A CA 1
ATOM 836 C C . LEU A 1 103 ? 13.407 -22.274 10.201 1.00 31.11 111 LEU A C 1
ATOM 837 O O . LEU A 1 103 ? 14.275 -23.148 10.128 1.00 34.17 111 LEU A O 1
ATOM 842 N N . ARG A 1 104 ? 13.707 -20.969 10.204 1.00 33.87 112 ARG A N 1
ATOM 843 C CA . ARG A 1 104 ? 15.082 -20.506 10.022 1.00 40.26 112 ARG A CA 1
ATOM 844 C C . ARG A 1 104 ? 16.015 -21.073 11.084 1.00 45.88 112 ARG A C 1
ATOM 845 O O . ARG A 1 104 ? 17.193 -21.327 10.806 1.00 48.92 112 ARG A O 1
ATOM 853 N N . GLU A 1 105 ? 15.508 -21.291 12.298 1.00 45.22 113 GLU A N 1
ATOM 854 C CA . GLU A 1 105 ? 16.319 -21.835 13.379 1.00 48.47 113 GLU A CA 1
ATOM 855 C C . GLU A 1 105 ? 16.255 -23.356 13.446 1.00 49.76 113 GLU A C 1
ATOM 856 O O . GLU A 1 105 ? 17.248 -24.002 13.802 1.00 58.17 113 GLU A O 1
ATOM 862 N N . LYS A 1 106 ? 15.105 -23.941 13.112 1.00 47.81 114 LYS A N 1
ATOM 863 C CA . LYS A 1 106 ? 14.932 -25.386 13.211 1.00 48.03 114 LYS A CA 1
ATOM 864 C C . LYS A 1 106 ? 15.569 -26.114 12.029 1.00 51.63 114 LYS A C 1
ATOM 865 O O . LYS A 1 106 ? 16.274 -27.113 12.210 1.00 47.48 114 LYS A O 1
ATOM 871 N N . GLU A 1 107 ? 15.338 -25.627 10.812 1.00 41.71 115 GLU A N 1
ATOM 872 C CA . GLU A 1 107 ? 15.818 -26.285 9.596 1.00 47.55 115 GLU A CA 1
ATOM 873 C C . GLU A 1 107 ? 16.201 -25.239 8.558 1.00 40.91 115 GLU A C 1
ATOM 874 O O . GLU A 1 107 ? 15.514 -25.059 7.540 1.00 35.86 115 GLU A O 1
ATOM 880 N N . PRO A 1 108 ? 17.319 -24.538 8.779 1.00 39.87 116 PRO A N 1
ATOM 881 C CA . PRO A 1 108 ? 17.729 -23.488 7.831 1.00 45.70 116 PRO A CA 1
ATOM 882 C C . PRO A 1 108 ? 17.971 -24.000 6.425 1.00 40.82 116 PRO A C 1
ATOM 883 O O . PRO A 1 108 ? 17.824 -23.235 5.464 1.00 39.79 116 PRO A O 1
ATOM 887 N N . GLY A 1 109 ? 18.331 -25.272 6.271 1.00 39.64 117 GLY A N 1
ATOM 888 C CA . GLY A 1 109 ? 18.501 -25.823 4.942 1.00 39.26 117 GLY A CA 1
ATOM 889 C C . GLY A 1 109 ? 17.220 -25.943 4.145 1.00 38.63 117 GLY A C 1
ATOM 890 O O . GLY A 1 109 ? 17.288 -26.225 2.945 1.00 37.59 117 GLY A O 1
ATOM 891 N N . LEU A 1 110 ? 16.063 -25.759 4.778 1.00 33.05 118 LEU A N 1
ATOM 892 C CA . LEU A 1 110 ? 14.786 -25.796 4.077 1.00 33.25 118 LEU A CA 1
ATOM 893 C C . LEU A 1 110 ? 14.181 -24.414 3.890 1.00 28.59 118 LEU A C 1
ATOM 894 O O . LEU A 1 110 ? 13.041 -24.309 3.422 1.00 27.28 118 LEU A O 1
ATOM 899 N N . MET A 1 111 ? 14.906 -23.356 4.246 1.00 28.66 119 MET A N 1
ATOM 900 C CA . MET A 1 111 ? 14.353 -22.012 4.147 1.00 24.10 119 MET A CA 1
ATOM 901 C C . MET A 1 111 ? 13.972 -21.724 2.703 1.00 27.03 119 MET A C 1
ATOM 902 O O . MET A 1 111 ? 14.745 -22.038 1.785 1.00 30.95 119 MET A O 1
ATOM 907 N N . PRO A 1 112 ? 12.808 -21.146 2.460 1.00 25.23 120 PRO A N 1
ATOM 908 C CA . PRO A 1 112 ? 12.433 -20.801 1.087 1.00 22.91 120 PRO A CA 1
ATOM 909 C C . PRO A 1 112 ? 13.271 -19.650 0.550 1.00 25.75 120 PRO A C 1
ATOM 910 O O . PRO A 1 112 ? 13.722 -18.774 1.290 1.00 26.06 120 PRO A O 1
ATOM 914 N N . GLN A 1 113 ? 13.451 -19.639 -0.771 1.00 22.71 121 GLN A N 1
ATOM 915 C CA . GLN A 1 113 ? 14.129 -18.522 -1.419 1.00 25.29 121 GLN A CA 1
ATOM 916 C C . GLN A 1 113 ? 13.168 -17.404 -1.802 1.00 20.96 121 GLN A C 1
ATOM 917 O O . GLN A 1 113 ? 13.619 -16.304 -2.167 1.00 23.79 121 GLN A O 1
ATOM 923 N N . VAL A 1 114 ? 11.869 -17.672 -1.725 1.00 19.43 122 VAL A N 1
ATOM 924 C CA . VAL A 1 114 ? 10.822 -16.721 -2.082 1.00 19.62 122 VAL A CA 1
ATOM 925 C C . VAL A 1 114 ? 9.539 -17.236 -1.446 1.00 18.45 122 VAL A C 1
ATOM 926 O O . VAL A 1 114 ? 9.336 -18.448 -1.323 1.00 20.19 122 VAL A O 1
ATOM 930 N N . LEU A 1 115 ? 8.664 -16.316 -1.051 1.00 18.23 123 LEU A N 1
ATOM 931 C CA . LEU A 1 115 ? 7.361 -16.670 -0.505 1.00 19.93 123 LEU A CA 1
ATOM 932 C C . LEU A 1 115 ? 6.280 -16.196 -1.458 1.00 18.95 123 LEU A C 1
ATOM 933 O O . LEU A 1 115 ? 6.299 -15.039 -1.894 1.00 21.28 123 LEU A O 1
ATOM 938 N N . LEU A 1 116 ? 5.330 -17.072 -1.738 1.00 18.09 124 LEU A N 1
ATOM 939 C CA . LEU A 1 116 ? 4.066 -16.690 -2.352 1.00 17.86 124 LEU A CA 1
ATOM 940 C C . LEU A 1 116 ? 3.062 -16.505 -1.220 1.00 21.32 124 LEU A C 1
ATOM 941 O O . LEU A 1 116 ? 2.822 -17.435 -0.434 1.00 20.37 124 LEU A O 1
ATOM 946 N N . VAL A 1 117 ? 2.474 -15.318 -1.147 1.00 19.95 125 VAL A N 1
ATOM 947 C CA . VAL A 1 117 ? 1.635 -14.907 -0.023 1.00 20.41 125 VAL A CA 1
ATOM 948 C C . VAL A 1 117 ? 0.203 -14.785 -0.502 1.00 24.75 125 VAL A C 1
ATOM 949 O O . VAL A 1 117 ? -0.065 -14.109 -1.503 1.00 24.03 125 VAL A O 1
ATOM 953 N N . ASP A 1 118 ? -0.720 -15.432 0.204 1.00 22.52 126 ASP A N 1
ATOM 954 C CA . ASP A 1 118 ? -2.133 -15.211 -0.061 1.00 23.57 126 ASP A CA 1
ATOM 955 C C . ASP A 1 118 ? -2.504 -13.822 0.443 1.00 35.01 126 ASP A C 1
ATOM 956 O O . ASP A 1 118 ? -2.843 -13.653 1.617 1.00 36.56 126 ASP A O 1
ATOM 961 N N . GLY A 1 119 ? -2.437 -12.837 -0.439 1.00 31.76 127 GLY A N 1
ATOM 962 C CA . GLY A 1 119 ? -2.597 -11.447 -0.061 1.00 31.88 127 GLY A CA 1
ATOM 963 C C . GLY A 1 119 ? -1.933 -10.569 -1.098 1.00 33.52 127 GLY A C 1
ATOM 964 O O . GLY A 1 119 ? -1.338 -11.048 -2.058 1.00 38.33 127 GLY A O 1
ATOM 965 N N . ASN A 1 120 ? -2.057 -9.263 -0.897 1.00 30.38 128 ASN A N 1
ATOM 966 C CA . ASN A 1 120 ? -1.504 -8.329 -1.864 1.00 31.02 128 ASN A CA 1
ATOM 967 C C . ASN A 1 120 ? -0.191 -7.743 -1.358 1.00 30.63 128 ASN A C 1
ATOM 968 O O . ASN A 1 120 ? 0.089 -7.707 -0.155 1.00 25.63 128 ASN A O 1
ATOM 973 N N . GLY A 1 121 ? 0.615 -7.288 -2.309 1.00 27.72 129 GLY A N 1
ATOM 974 C CA . GLY A 1 121 ? 1.811 -6.526 -2.035 1.00 27.95 129 GLY A CA 1
ATOM 975 C C . GLY A 1 121 ? 1.577 -5.047 -2.231 1.00 30.36 129 GLY A C 1
ATOM 976 O O . GLY A 1 121 ? 0.844 -4.407 -1.464 1.00 33.15 129 GLY A O 1
ATOM 977 N N . VAL A 1 122 ? 2.190 -4.480 -3.268 1.00 30.93 130 VAL A N 1
ATOM 978 C CA . VAL A 1 122 ? 2.042 -3.049 -3.494 1.00 33.02 130 VAL A CA 1
ATOM 979 C C . VAL A 1 122 ? 0.667 -2.692 -4.043 1.00 32.32 130 VAL A C 1
ATOM 980 O O . VAL A 1 122 ? 0.275 -1.519 -3.990 1.00 36.38 130 VAL A O 1
ATOM 984 N N . LEU A 1 123 ? -0.092 -3.666 -4.547 1.00 30.66 131 LEU A N 1
ATOM 985 C CA . LEU A 1 123 ? -1.473 -3.407 -4.964 1.00 30.75 131 LEU A CA 1
ATOM 986 C C . LEU A 1 123 ? -2.299 -3.402 -3.685 1.00 35.51 131 LEU A C 1
ATOM 987 O O . LEU A 1 123 ? -2.804 -4.435 -3.242 1.00 34.07 131 LEU A O 1
ATOM 992 N N . HIS A 1 124 ? -2.445 -2.223 -3.093 1.00 35.82 132 HIS A N 1
ATOM 993 C CA . HIS A 1 124 ? -2.979 -2.126 -1.743 1.00 34.81 132 HIS A CA 1
ATOM 994 C C . HIS A 1 124 ? -3.332 -0.671 -1.473 1.00 37.96 132 HIS A C 1
ATOM 995 O O . HIS A 1 124 ? -2.813 0.240 -2.123 1.00 41.18 132 HIS A O 1
ATOM 1002 N N . HIS A 1 125 ? -4.213 -0.471 -0.483 1.00 43.98 133 HIS A N 1
ATOM 1003 C CA . HIS A 1 125 ? -4.698 0.865 -0.136 1.00 49.76 133 HIS A CA 1
ATOM 1004 C C . HIS A 1 125 ? -3.555 1.859 0.020 1.00 47.09 133 HIS A C 1
ATOM 1005 O O . HIS A 1 125 ? -3.673 3.024 -0.378 1.00 52.27 133 HIS A O 1
ATOM 1012 N N . ARG A 1 126 ? -2.444 1.420 0.614 1.00 48.28 134 ARG A N 1
ATOM 1013 C CA . ARG A 1 126 ? -1.318 2.292 0.916 1.00 49.55 134 ARG A CA 1
ATOM 1014 C C . ARG A 1 126 ? -0.040 1.849 0.213 1.00 53.72 134 ARG A C 1
ATOM 1015 O O . ARG A 1 126 ? 1.056 2.252 0.615 1.00 50.00 134 ARG A O 1
ATOM 1023 N N . GLY A 1 127 ? -0.157 1.041 -0.842 1.00 39.22 135 GLY A N 1
ATOM 1024 C CA . GLY A 1 127 ? 1.027 0.486 -1.467 1.00 44.61 135 GLY A CA 1
ATOM 1025 C C . GLY A 1 127 ? 1.831 -0.426 -0.569 1.00 32.93 135 GLY A C 1
ATOM 1026 O O . GLY A 1 127 ? 3.024 -0.630 -0.815 1.00 37.29 135 GLY A O 1
ATOM 1027 N N . PHE A 1 128 ? 1.205 -1.009 0.459 1.00 31.22 136 PHE A N 1
ATOM 1028 C CA . PHE A 1 128 ? 1.961 -1.801 1.435 1.00 29.34 136 PHE A CA 1
ATOM 1029 C C . PHE A 1 128 ? 1.078 -2.873 2.081 1.00 31.45 136 PHE A C 1
ATOM 1030 O O . PHE A 1 128 ? 0.716 -2.824 3.266 1.00 34.17 136 PHE A O 1
ATOM 1038 N N . GLY A 1 129 ? 0.750 -3.907 1.311 1.00 29.63 137 GLY A N 1
ATOM 1039 C CA . GLY A 1 129 ? -0.065 -4.993 1.803 1.00 28.42 137 GLY A CA 1
ATOM 1040 C C . GLY A 1 129 ? 0.750 -6.071 2.505 1.00 24.06 137 GLY A C 1
ATOM 1041 O O . GLY A 1 129 ? 1.967 -5.973 2.668 1.00 27.83 137 GLY A O 1
ATOM 1042 N N . VAL A 1 130 ? 0.044 -7.139 2.884 1.00 22.97 138 VAL A N 1
ATOM 1043 C CA . VAL A 1 130 ? 0.631 -8.216 3.683 1.00 23.67 138 VAL A CA 1
ATOM 1044 C C . VAL A 1 130 ? 1.898 -8.771 3.044 1.00 22.49 138 VAL A C 1
ATOM 1045 O O . VAL A 1 130 ? 2.877 -9.077 3.734 1.00 24.34 138 VAL A O 1
ATOM 1049 N N . ALA A 1 131 ? 1.899 -8.942 1.720 1.00 23.01 139 ALA A N 1
ATOM 1050 C CA . ALA A 1 131 ? 3.067 -9.542 1.084 1.00 19.88 139 ALA A CA 1
ATOM 1051 C C . ALA A 1 131 ? 4.290 -8.633 1.193 1.00 20.79 139 ALA A C 1
ATOM 1052 O O . ALA A 1 131 ? 5.417 -9.118 1.352 1.00 24.27 139 ALA A O 1
ATOM 1054 N N . SER A 1 132 ? 4.094 -7.319 1.094 1.00 22.90 140 SER A N 1
ATOM 1055 C CA A SER A 1 132 ? 5.208 -6.387 1.233 0.90 21.07 140 SER A CA 1
ATOM 1056 C CA B SER A 1 132 ? 5.222 -6.407 1.229 0.10 23.05 140 SER A CA 1
ATOM 1057 C C . SER A 1 132 ? 5.647 -6.282 2.683 1.00 22.94 140 SER A C 1
ATOM 1058 O O . SER A 1 132 ? 6.847 -6.195 2.977 1.00 23.60 140 SER A O 1
ATOM 1063 N N . HIS A 1 133 ? 4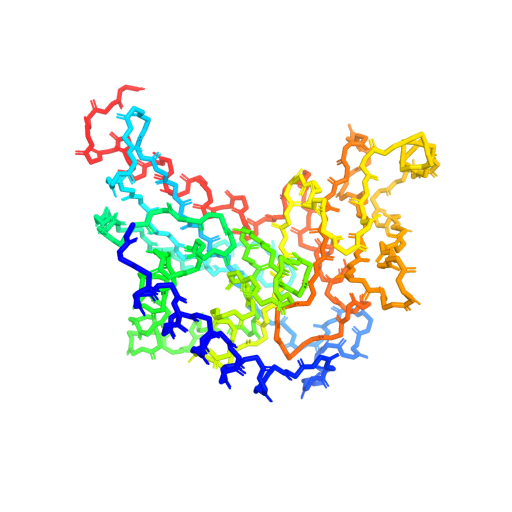.674 -6.259 3.591 1.00 22.79 141 HIS A N 1
ATOM 1064 C CA . HIS A 1 133 ? 4.953 -6.123 5.012 1.00 21.18 141 HIS A CA 1
ATOM 1065 C C . HIS A 1 133 ? 5.714 -7.345 5.513 1.00 22.91 141 HIS A C 1
ATOM 1066 O O . HIS A 1 133 ? 6.724 -7.215 6.221 1.00 23.26 141 HIS A O 1
ATOM 1073 N N . LEU A 1 134 ? 5.262 -8.544 5.126 1.00 18.27 142 LEU A N 1
ATOM 1074 C CA . LEU A 1 134 ? 5.987 -9.756 5.487 1.00 19.88 142 LEU A CA 1
ATOM 1075 C C . LEU A 1 134 ? 7.346 -9.805 4.797 1.00 20.74 142 LEU A C 1
ATOM 1076 O O . LEU A 1 134 ? 8.343 -10.214 5.405 1.00 22.50 142 LEU A O 1
ATOM 1081 N N . GLY A 1 135 ? 7.411 -9.395 3.521 1.00 20.52 143 GLY A N 1
ATOM 1082 C CA . GLY A 1 135 ? 8.681 -9.436 2.810 1.00 24.82 143 GLY A CA 1
ATOM 1083 C C . GLY A 1 135 ? 9.751 -8.560 3.437 1.00 22.23 143 GLY A C 1
ATOM 1084 O O . GLY A 1 135 ? 10.903 -8.975 3.594 1.00 24.75 143 GLY A O 1
ATOM 1085 N N . VAL A 1 136 ? 9.403 -7.322 3.790 1.00 23.35 144 VAL A N 1
ATOM 1086 C CA A VAL A 1 136 ? 10.426 -6.442 4.340 0.35 21.88 144 VAL A CA 1
ATOM 1087 C CA B VAL A 1 136 ? 10.397 -6.413 4.361 0.65 20.64 144 VAL A CA 1
ATOM 1088 C C . VAL A 1 136 ? 10.898 -6.937 5.703 1.00 22.36 144 VAL A C 1
ATOM 1089 O O . VAL A 1 136 ? 12.089 -6.847 6.021 1.00 25.86 144 VAL A O 1
ATOM 1096 N N . LEU A 1 137 ? 9.985 -7.482 6.519 1.00 22.79 145 LEU A N 1
ATOM 1097 C CA . LEU A 1 137 ? 10.368 -7.923 7.857 1.00 23.67 145 LEU A CA 1
ATOM 1098 C C . LEU A 1 137 ? 11.146 -9.236 7.836 1.00 25.05 145 LEU A C 1
ATOM 1099 O O . LEU A 1 137 ? 12.060 -9.410 8.645 1.00 25.60 145 LEU A O 1
ATOM 1104 N N . THR A 1 138 ? 10.823 -10.156 6.922 1.00 25.06 146 THR A N 1
ATOM 1105 C CA . THR A 1 138 ? 11.631 -11.364 6.762 1.00 23.45 146 THR A CA 1
ATOM 1106 C C . THR A 1 138 ? 12.867 -11.134 5.904 1.00 27.32 146 THR A C 1
ATOM 1107 O O . THR A 1 138 ? 13.781 -11.968 5.931 1.00 31.94 146 THR A O 1
ATOM 1111 N N . ASP A 1 139 ? 12.915 -10.019 5.162 1.00 27.49 147 ASP A N 1
ATOM 1112 C CA . ASP A 1 139 ? 13.917 -9.776 4.115 1.00 26.14 147 ASP A CA 1
ATOM 1113 C C . ASP A 1 139 ? 14.002 -10.944 3.137 1.00 29.07 147 ASP A C 1
ATOM 1114 O O . ASP A 1 139 ? 15.084 -11.399 2.773 1.00 36.19 147 ASP A O 1
ATOM 1119 N N . LEU A 1 140 ? 12.846 -11.450 2.737 1.00 24.84 148 LEU A N 1
ATOM 1120 C CA . LEU A 1 140 ? 12.787 -12.494 1.734 1.00 24.02 148 LEU A CA 1
ATOM 1121 C C . LEU A 1 140 ? 12.051 -11.974 0.510 1.00 24.52 148 LEU A C 1
ATOM 1122 O O . LEU A 1 140 ? 11.122 -11.171 0.633 1.00 24.20 148 LEU A O 1
ATOM 1127 N N . PRO A 1 141 ? 12.444 -12.407 -0.683 1.00 23.98 149 PRO A N 1
ATOM 1128 C CA . PRO A 1 141 ? 11.609 -12.157 -1.857 1.00 25.22 149 PRO A CA 1
ATOM 1129 C C . PRO A 1 141 ? 10.198 -12.652 -1.598 1.00 22.80 149 PRO A C 1
ATOM 1130 O O . PRO A 1 141 ? 9.986 -13.767 -1.105 1.00 21.46 149 PRO A O 1
ATOM 1134 N N A CYS A 1 142 ? 9.215 -11.790 -1.862 0.68 21.00 150 CYS A N 1
ATOM 1135 N N B CYS A 1 142 ? 9.229 -11.834 -1.993 0.32 21.35 150 CYS A N 1
ATOM 1136 C CA A CYS A 1 142 ? 7.823 -12.134 -1.611 0.68 19.86 150 CYS A CA 1
ATOM 1137 C CA B CYS A 1 142 ? 7.846 -12.066 -1.624 0.32 20.02 150 CYS A CA 1
ATOM 1138 C C A CYS A 1 142 ? 6.955 -11.627 -2.748 0.68 20.13 150 CYS A C 1
ATOM 1139 C C B CYS A 1 142 ? 6.946 -11.608 -2.758 0.32 20.49 150 CYS A C 1
ATOM 1140 O O A CYS A 1 142 ? 7.174 -10.526 -3.260 0.68 23.26 150 CYS A O 1
ATOM 1141 O O B CYS A 1 142 ? 7.145 -10.516 -3.297 0.32 24.17 150 CYS A O 1
ATOM 1146 N N . VAL A 1 143 ? 5.962 -12.436 -3.108 1.00 20.27 151 VAL A N 1
ATOM 1147 C CA . VAL A 1 143 ? 5.000 -12.127 -4.160 1.00 21.75 151 VAL A CA 1
ATOM 1148 C C . VAL A 1 143 ? 3.606 -12.150 -3.548 1.00 21.18 151 VAL A C 1
ATOM 1149 O O . VAL A 1 143 ? 3.242 -13.113 -2.854 1.00 19.97 151 VAL A O 1
ATOM 1153 N N . GLY A 1 144 ? 2.822 -11.112 -3.825 1.00 20.88 152 GLY A N 1
ATOM 1154 C CA . GLY A 1 144 ? 1.425 -11.116 -3.440 1.00 22.43 152 GLY A CA 1
ATOM 1155 C C . GLY A 1 144 ? 0.579 -11.809 -4.489 1.00 24.05 152 GLY A C 1
ATOM 1156 O O . GLY A 1 144 ? 0.613 -11.438 -5.670 1.00 23.78 152 GLY A O 1
ATOM 1157 N N . VAL A 1 145 ? -0.148 -12.848 -4.091 1.00 21.97 153 VAL A N 1
ATOM 1158 C CA . VAL A 1 145 ? -1.043 -13.592 -4.972 1.00 23.07 153 VAL A CA 1
ATOM 1159 C C . VAL A 1 145 ? -2.442 -13.424 -4.408 1.00 29.05 153 VAL A C 1
ATOM 1160 O O . VAL A 1 145 ? -2.777 -14.021 -3.376 1.00 29.15 153 VAL A O 1
ATOM 1164 N N . ALA A 1 146 ? -3.263 -12.622 -5.074 1.00 24.12 154 ALA A N 1
ATOM 1165 C CA . ALA A 1 146 ? -4.613 -12.346 -4.619 1.00 27.89 154 ALA A CA 1
ATOM 1166 C C . ALA A 1 146 ? -5.628 -12.995 -5.549 1.00 37.03 154 ALA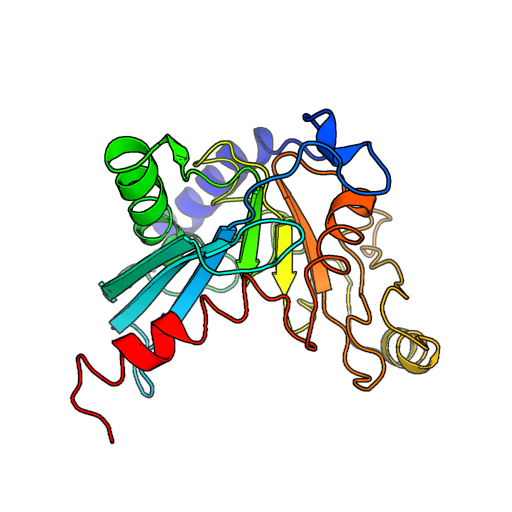 A C 1
ATOM 1167 O O . ALA A 1 146 ? -5.434 -13.062 -6.770 1.00 34.26 154 ALA A O 1
ATOM 1169 N N . LYS A 1 147 ? -6.710 -13.480 -4.960 1.00 34.02 155 LYS A N 1
ATOM 1170 C CA . LYS A 1 147 ? -7.778 -14.137 -5.697 1.00 34.50 155 LYS A CA 1
ATOM 1171 C C . LYS A 1 147 ? -8.863 -13.172 -6.151 1.00 37.38 155 LYS A C 1
ATOM 1172 O O . LYS A 1 147 ? -9.697 -13.550 -6.982 1.00 47.02 155 LYS A O 1
ATOM 1178 N N . LYS A 1 148 ? -8.859 -11.936 -5.653 1.00 41.52 156 LYS A N 1
ATOM 1179 C CA . LYS A 1 148 ? -9.806 -10.919 -6.087 1.00 44.87 156 LYS A CA 1
ATOM 1180 C C . LYS A 1 148 ? -9.100 -9.575 -6.210 1.00 45.69 156 LYS A C 1
ATOM 1181 O O . LYS A 1 148 ? -8.062 -9.330 -5.589 1.00 43.20 156 LYS A O 1
ATOM 1187 N N . LEU A 1 149 ? -9.688 -8.699 -7.021 1.00 39.56 157 LEU A N 1
ATOM 1188 C CA . LEU A 1 149 ? -9.097 -7.400 -7.322 1.00 40.37 157 LEU A CA 1
ATOM 1189 C C . LEU A 1 149 ? -9.405 -6.398 -6.213 1.00 41.97 157 LEU A C 1
ATOM 1190 O O . LEU A 1 149 ? -10.573 -6.102 -5.937 1.00 43.12 157 LEU A O 1
ATOM 1195 N N . LEU A 1 150 ? -8.358 -5.863 -5.589 1.00 39.60 158 LEU A N 1
ATOM 1196 C CA . LEU A 1 150 ? -8.507 -4.778 -4.627 1.00 44.98 158 LEU A CA 1
ATOM 1197 C C . LEU A 1 150 ? -8.653 -3.470 -5.396 1.00 49.24 158 LEU A C 1
ATOM 1198 O O . LEU A 1 150 ? -7.758 -3.092 -6.159 1.00 43.26 158 LEU A O 1
ATOM 1203 N N . GLN A 1 151 ? -9.770 -2.770 -5.201 1.00 56.68 159 GLN A N 1
ATOM 1204 C CA . GLN A 1 151 ? -10.078 -1.596 -6.022 1.00 58.53 159 GLN A CA 1
ATOM 1205 C C . GLN A 1 151 ? -9.477 -0.340 -5.392 1.00 52.94 159 GLN A C 1
ATOM 1206 O O . GLN A 1 151 ? -10.155 0.468 -4.756 1.00 60.83 159 GLN A O 1
ATOM 1212 N N . VAL A 1 152 ? -8.169 -0.166 -5.606 1.00 49.47 160 VAL A N 1
ATOM 1213 C CA . VAL A 1 152 ? -7.407 0.947 -5.055 1.00 50.15 1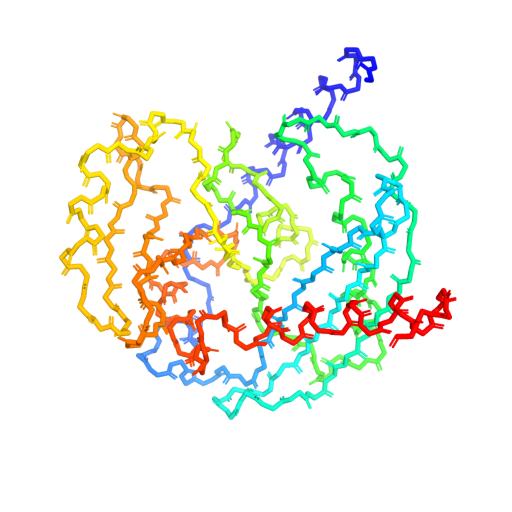60 VAL A CA 1
ATOM 1214 C C . VAL A 1 152 ? -6.689 1.688 -6.178 1.00 54.96 160 VAL A C 1
ATOM 1215 O O . VAL A 1 152 ? -6.444 1.144 -7.258 1.00 53.80 160 VAL A O 1
ATOM 1219 N N . ASP A 1 153 ? -6.341 2.949 -5.898 1.00 60.75 161 ASP A N 1
ATOM 1220 C CA . ASP A 1 153 ? -5.659 3.821 -6.862 1.00 62.84 161 ASP A CA 1
ATOM 1221 C C . ASP A 1 153 ? -6.385 3.846 -8.207 1.00 54.91 161 ASP A C 1
ATOM 1222 O O . ASP A 1 153 ? -5.776 3.744 -9.274 1.00 56.44 161 ASP A O 1
ATOM 1227 N N . GLY A 1 154 ? -7.707 3.962 -8.153 1.00 61.73 162 GLY A N 1
ATOM 1228 C CA . GLY A 1 154 ? -8.501 4.036 -9.360 1.00 61.29 162 GLY A CA 1
ATOM 1229 C C . GLY A 1 154 ? -8.709 2.729 -10.092 1.00 56.33 162 GLY A C 1
ATOM 1230 O O . GLY A 1 154 ? -9.324 2.737 -11.165 1.00 57.63 162 GLY A O 1
ATOM 1231 N N . LEU A 1 155 ? -8.210 1.610 -9.568 1.00 48.18 163 LEU A N 1
ATOM 1232 C CA . LEU A 1 155 ? -8.505 0.317 -10.167 1.00 40.03 163 LEU A CA 1
ATOM 1233 C C . LEU A 1 155 ? -9.942 -0.082 -9.870 1.00 46.78 163 LEU A C 1
ATOM 1234 O O . LEU A 1 155 ? -10.449 0.134 -8.770 1.00 44.53 163 LEU A O 1
ATOM 1239 N N . ALA A 1 156 ? -10.605 -0.681 -10.853 1.00 41.17 164 ALA A N 1
ATOM 1240 C CA . ALA A 1 156 ? -11.996 -1.063 -10.671 1.00 45.05 164 ALA A CA 1
ATOM 1241 C C . ALA A 1 156 ? -12.298 -2.263 -11.550 1.00 45.70 164 ALA A C 1
ATOM 1242 O O . ALA A 1 156 ? -11.758 -2.386 -12.653 1.00 40.70 164 ALA A O 1
ATOM 1244 N N . ASN A 1 157 ? -13.151 -3.154 -11.047 1.00 43.56 165 ASN A N 1
ATOM 1245 C CA . ASN A 1 157 ? -13.644 -4.277 -11.841 1.00 39.53 165 ASN A CA 1
ATOM 1246 C C . ASN A 1 157 ? -14.804 -3.759 -12.688 1.00 48.69 165 ASN A C 1
ATOM 1247 O O . ASN A 1 157 ? -15.984 -3.910 -12.360 1.00 53.35 165 ASN A O 1
ATOM 1252 N N . ASN A 1 158 ? -14.449 -3.127 -13.802 1.00 45.65 166 ASN A N 1
ATOM 1253 C CA . ASN A 1 158 ? -15.407 -2.463 -14.665 1.00 35.14 166 ASN A CA 1
ATOM 1254 C C . ASN A 1 158 ? -15.476 -3.176 -16.016 1.00 33.68 166 ASN A C 1
ATOM 1255 O O . ASN A 1 158 ? -14.924 -4.263 -16.197 1.00 33.17 166 ASN A O 1
ATOM 1260 N N . ALA A 1 159 ? -16.166 -2.549 -16.968 1.00 37.95 167 ALA A N 1
ATOM 1261 C CA . ALA A 1 159 ? -16.308 -3.171 -18.280 1.00 36.66 167 ALA A CA 1
ATOM 1262 C C . ALA A 1 159 ? -14.951 -3.432 -18.919 1.00 34.43 167 ALA A C 1
ATOM 1263 O O . ALA A 1 159 ? -14.722 -4.508 -19.486 1.00 33.70 167 ALA A O 1
ATOM 1265 N N . LEU A 1 160 ? -14.031 -2.465 -18.831 1.00 32.49 168 LEU A N 1
ATOM 1266 C CA . LEU A 1 160 ? -12.680 -2.674 -19.360 1.00 31.11 168 LEU A CA 1
ATOM 1267 C C . LEU A 1 160 ? -12.022 -3.911 -18.759 1.00 31.26 168 LEU A C 1
ATOM 1268 O O . LEU A 1 160 ? -11.449 -4.752 -19.470 1.00 29.32 168 LEU A O 1
ATOM 1273 N N . HIS A 1 161 ? -12.070 -4.029 -17.435 1.00 27.68 169 HIS A N 1
ATOM 1274 C CA . HIS A 1 161 ? -11.445 -5.160 -16.778 1.00 27.30 169 HIS A CA 1
ATOM 1275 C C . HIS A 1 161 ? -12.034 -6.477 -17.266 1.00 25.47 169 HIS A C 1
ATOM 1276 O O . HIS A 1 161 ? -11.298 -7.428 -17.540 1.00 26.66 169 HIS A O 1
ATOM 1283 N N . LYS A 1 162 ? -13.360 -6.537 -17.412 1.00 28.43 170 LYS A N 1
ATOM 1284 C CA . LYS A 1 162 ? -13.994 -7.777 -17.860 1.00 28.79 170 LYS A CA 1
ATOM 1285 C C . LYS A 1 162 ? -13.637 -8.126 -19.307 1.00 30.80 170 LYS A C 1
ATOM 1286 O O . LYS A 1 162 ? -13.461 -9.305 -19.638 1.00 28.61 170 LYS A O 1
ATOM 1292 N N . GLU A 1 163 ? -13.537 -7.131 -20.192 1.00 26.70 171 GLU A N 1
ATOM 1293 C CA . GLU A 1 163 ? -13.138 -7.439 -21.562 1.00 26.56 171 GLU A CA 1
ATOM 1294 C C . GLU A 1 163 ? -11.687 -7.900 -21.632 1.00 26.50 171 GLU A C 1
ATOM 1295 O O . GLU A 1 163 ? -11.347 -8.791 -22.420 1.00 28.54 171 GLU A O 1
ATOM 1301 N N . LYS A 1 164 ? -10.814 -7.324 -20.801 1.00 24.82 172 LYS A N 1
ATOM 1302 C CA A LYS A 1 164 ? -9.434 -7.792 -20.797 0.50 24.35 172 LYS A CA 1
ATOM 1303 C CA B LYS A 1 164 ? -9.425 -7.782 -20.749 0.50 24.64 172 LYS A CA 1
ATOM 1304 C C . LYS A 1 164 ? -9.343 -9.231 -20.303 1.00 24.74 172 LYS A C 1
ATOM 1305 O O . LYS A 1 164 ? -8.507 -10.004 -20.790 1.00 26.22 172 LYS A O 1
ATOM 1316 N N . ILE A 1 165 ? -10.190 -9.609 -19.345 1.00 26.00 173 ILE A N 1
ATOM 1317 C CA . ILE A 1 165 ? -10.236 -10.999 -18.903 1.00 27.16 173 ILE A CA 1
ATOM 1318 C C . ILE A 1 165 ? -10.739 -11.895 -20.023 1.00 27.12 173 ILE A C 1
ATOM 1319 O O . ILE A 1 165 ? -10.198 -12.984 -20.257 1.00 26.67 173 ILE A O 1
ATOM 1324 N N . ARG A 1 166 ? -11.762 -11.439 -20.755 1.00 27.07 174 ARG A N 1
ATOM 1325 C CA . ARG A 1 166 ? -12.256 -12.217 -21.889 1.00 29.80 174 ARG A CA 1
ATOM 1326 C C . ARG A 1 166 ? -11.128 -12.589 -22.845 1.00 33.68 174 ARG A C 1
ATOM 1327 O O . ARG A 1 166 ? -11.095 -13.704 -23.374 1.00 32.25 174 ARG A O 1
ATOM 1335 N N . LEU A 1 167 ? -10.175 -11.678 -23.056 1.00 26.45 175 LEU A N 1
ATOM 1336 C CA . LEU A 1 167 ? -9.125 -11.898 -24.037 1.00 31.36 175 LEU A CA 1
ATOM 1337 C C . LEU A 1 167 ? -7.972 -12.744 -23.514 1.00 27.94 175 LEU A C 1
ATOM 1338 O O . LEU A 1 167 ? -7.126 -13.160 -24.317 1.00 30.55 175 LEU A O 1
ATOM 1343 N N . LEU A 1 168 ? -7.932 -13.022 -22.213 1.00 26.62 176 LEU A N 1
ATOM 1344 C CA . LEU A 1 168 ? -7.014 -14.037 -21.708 1.00 28.17 176 LEU A CA 1
ATOM 1345 C C . LEU A 1 168 ? -7.422 -15.390 -22.272 1.00 29.44 176 LEU A C 1
ATOM 1346 O O . LEU A 1 168 ? -8.609 -15.721 -22.322 1.00 37.12 176 LEU A O 1
ATOM 1351 N N . GLN A 1 169 ? -6.437 -16.186 -22.691 1.00 29.65 177 GLN A N 1
ATOM 1352 C CA . GLN A 1 169 ? -6.727 -17.434 -23.388 1.00 31.54 177 GLN A CA 1
ATOM 1353 C C . GLN A 1 169 ? -6.202 -18.662 -22.662 1.00 29.25 177 GLN A C 1
ATOM 1354 O O . GLN A 1 169 ? -6.913 -19.670 -22.568 1.00 39.39 177 GLN A O 1
ATOM 1360 N N . THR A 1 170 ? -4.962 -18.629 -22.185 1.00 27.78 178 THR A N 1
ATOM 1361 C CA . THR A 1 170 ? -4.316 -19.824 -21.654 1.00 30.45 178 THR A CA 1
ATOM 1362 C C . THR A 1 170 ? -3.510 -19.458 -20.424 1.00 29.32 178 THR A C 1
ATOM 1363 O O . THR A 1 170 ? -3.281 -18.281 -20.127 1.00 29.00 178 THR A O 1
ATOM 1367 N N . ARG A 1 171 ? -3.076 -20.495 -19.706 1.00 27.26 179 ARG A N 1
ATOM 1368 C CA . ARG A 1 171 ? -2.115 -20.316 -18.628 1.00 28.21 179 ARG A CA 1
ATOM 1369 C C . ARG A 1 171 ? -0.978 -19.419 -19.093 1.00 27.76 179 ARG A C 1
ATOM 1370 O O . ARG A 1 171 ? -0.463 -19.560 -20.211 1.00 29.71 179 ARG A O 1
ATOM 1378 N N . GLY A 1 172 ? -0.586 -18.498 -18.224 1.00 26.45 180 GLY A N 1
ATOM 1379 C CA . GLY A 1 172 ? 0.521 -17.624 -18.486 1.00 28.79 180 GLY A CA 1
ATOM 1380 C C . GLY A 1 172 ? 0.138 -16.310 -19.121 1.00 26.60 180 GLY A C 1
ATOM 1381 O O . GLY A 1 172 ? 0.939 -15.369 -19.084 1.00 32.54 180 GLY A O 1
ATOM 1382 N N . ASP A 1 173 ? -1.068 -16.211 -19.681 1.00 28.36 181 ASP A N 1
ATOM 1383 C CA . ASP A 1 173 ? -1.518 -14.951 -20.260 1.00 25.71 181 ASP A CA 1
ATOM 1384 C C . ASP A 1 173 ? -1.782 -13.963 -19.134 1.00 23.99 181 ASP A C 1
ATOM 1385 O O . ASP A 1 173 ? -2.311 -14.328 -18.080 1.00 23.40 181 ASP A O 1
ATOM 1390 N N . SER A 1 174 ? -1.426 -12.703 -19.364 1.00 25.61 182 SER A N 1
ATOM 1391 C CA . SER A 1 174 ? -1.508 -11.715 -18.294 1.00 24.34 182 SER A CA 1
ATOM 1392 C C . SER A 1 174 ? -1.723 -10.331 -18.886 1.00 25.04 182 SER A C 1
ATOM 1393 O O . SER A 1 174 ? -1.407 -10.082 -20.054 1.00 26.16 182 SER A O 1
ATOM 1396 N N . PHE A 1 175 ? -2.291 -9.432 -18.074 1.00 21.40 183 PHE A N 1
ATOM 1397 C CA . PHE A 1 175 ? -2.421 -8.038 -18.476 1.00 23.52 183 PHE A CA 1
ATOM 1398 C C . PHE A 1 175 ? -2.145 -7.124 -17.289 1.00 21.31 183 PHE A C 1
ATOM 1399 O O . PHE A 1 175 ? -2.347 -7.525 -16.140 1.00 22.88 183 PHE A O 1
ATOM 1407 N N . PRO A 1 176 ? -1.651 -5.912 -17.532 1.00 22.40 184 PRO A N 1
ATOM 1408 C CA . PRO A 1 176 ? -1.245 -5.041 -16.424 1.00 26.56 184 PRO A CA 1
ATOM 1409 C C . PRO A 1 176 ? -2.411 -4.310 -15.777 1.00 25.87 184 PRO A C 1
ATOM 1410 O O . PRO A 1 176 ? -3.429 -4.020 -16.408 1.00 27.23 184 PRO A O 1
ATOM 1414 N N . LEU A 1 177 ? -2.242 -4.022 -14.473 1.00 25.81 185 LEU A N 1
ATOM 1415 C CA . LEU A 1 177 ? -3.203 -3.244 -13.699 1.00 29.23 185 LEU A CA 1
ATOM 1416 C C . LEU A 1 177 ? -2.576 -1.885 -13.423 1.00 32.88 185 LEU A C 1
ATOM 1417 O O . LEU A 1 177 ? -1.637 -1.774 -12.628 1.00 36.13 185 LEU A O 1
ATOM 1422 N N . LEU A 1 178 ? -3.090 -0.863 -14.094 1.00 36.92 186 LEU A N 1
ATOM 1423 C CA . LEU A 1 178 ? -2.518 0.472 -14.086 1.00 41.96 186 LEU A CA 1
ATOM 1424 C C . LEU A 1 178 ? -3.288 1.318 -13.082 1.00 43.25 186 LEU A C 1
ATOM 1425 O O . LEU A 1 178 ? -4.514 1.436 -13.180 1.00 43.99 186 LEU A O 1
ATOM 1430 N N . GLY A 1 179 ? -2.576 1.887 -12.113 1.00 37.34 187 GLY A N 1
ATOM 1431 C CA . GLY A 1 179 ? -3.201 2.849 -11.228 1.00 40.39 187 GLY A CA 1
ATOM 1432 C C . GLY A 1 179 ? -3.638 4.076 -12.002 1.00 64.66 187 GLY A C 1
ATOM 1433 O O . GLY A 1 179 ? -3.091 4.388 -13.061 1.00 64.81 187 GLY A O 1
ATOM 1434 N N . ASP A 1 180 ? -4.649 4.772 -11.471 1.00 61.17 188 ASP A N 1
ATOM 1435 C CA . ASP A 1 180 ? -5.205 5.922 -12.182 1.00 78.66 188 ASP A CA 1
ATOM 1436 C C . ASP A 1 180 ? -4.118 6.867 -12.680 1.00 93.86 188 ASP A C 1
ATOM 1437 O O . ASP A 1 180 ? -4.284 7.510 -13.720 1.00 104.16 188 ASP A O 1
ATOM 1442 N N . SER A 1 181 ? -2.978 6.913 -11.991 1.00 93.28 189 SER A N 1
ATOM 1443 C CA . SER A 1 181 ? -1.922 7.873 -12.289 1.00 95.84 189 SER A CA 1
ATOM 1444 C C . SER A 1 181 ? -0.920 7.387 -13.330 1.00 97.65 189 SER A C 1
ATOM 1445 O O . SER A 1 181 ? -0.382 8.206 -14.083 1.00 106.72 189 SER A O 1
ATOM 1448 N N . GLY A 1 182 ? -0.631 6.090 -13.387 1.00 90.60 190 GLY A N 1
ATOM 1449 C CA . GLY A 1 182 ? 0.361 5.612 -14.333 1.00 85.73 190 GLY A CA 1
ATOM 1450 C C . GLY A 1 182 ? 1.346 4.629 -13.734 1.00 82.68 190 GLY A C 1
ATOM 1451 O O . GLY A 1 182 ? 2.237 4.127 -14.426 1.00 85.29 190 GLY A O 1
ATOM 1452 N N . THR A 1 183 ? 1.195 4.347 -12.444 1.00 67.94 191 THR A N 1
ATOM 1453 C CA . THR A 1 183 ? 1.969 3.299 -11.794 1.00 61.34 191 THR A CA 1
ATOM 1454 C C . THR A 1 183 ? 1.273 1.973 -12.051 1.00 43.99 191 THR A C 1
ATOM 1455 O O . THR A 1 183 ? 0.097 1.818 -11.713 1.00 50.12 191 THR A O 1
ATOM 1459 N N . VAL A 1 184 ? 1.971 1.022 -12.664 1.00 53.30 192 VAL A N 1
ATOM 1460 C CA . VAL A 1 184 ? 1.419 -0.324 -12.766 1.00 46.61 192 VAL A CA 1
ATOM 1461 C C . VAL A 1 184 ? 1.560 -0.988 -11.403 1.00 45.29 192 VAL A C 1
ATOM 1462 O O . VAL A 1 184 ? 2.665 -1.105 -10.865 1.00 46.85 192 VAL A O 1
ATOM 1466 N N . LEU A 1 185 ? 0.431 -1.399 -10.836 1.00 35.37 193 LEU A N 1
ATOM 1467 C CA . LEU A 1 185 ? 0.370 -1.906 -9.472 1.00 31.77 193 LEU A CA 1
ATOM 1468 C C . LEU A 1 185 ? 0.438 -3.422 -9.410 1.00 29.01 193 LEU A C 1
ATOM 1469 O O . LEU A 1 185 ? 0.746 -3.977 -8.344 1.00 29.24 193 LEU A O 1
ATOM 1474 N N . GLY A 1 186 ? 0.145 -4.096 -10.511 1.00 28.58 194 GLY A N 1
ATOM 1475 C CA . GLY A 1 186 ? 0.161 -5.543 -10.520 1.00 26.14 194 GLY A CA 1
ATOM 1476 C C . GLY A 1 186 ? -0.235 -6.047 -11.886 1.00 25.75 194 GLY A C 1
ATOM 1477 O O . GLY A 1 186 ? -0.316 -5.281 -12.851 1.00 27.63 194 GLY A O 1
ATOM 1478 N N . MET A 1 187 ? -0.464 -7.354 -11.960 1.00 24.28 195 MET A N 1
ATOM 1479 C CA A MET A 1 187 ? -0.898 -7.974 -13.199 0.47 23.56 195 MET A CA 1
ATOM 1480 C CA B MET A 1 187 ? -0.870 -8.003 -13.195 0.53 22.61 195 MET A CA 1
ATOM 1481 C C . MET A 1 187 ? -1.998 -8.978 -12.907 1.00 25.13 195 MET A C 1
ATOM 1482 O O . MET A 1 187 ? -1.990 -9.650 -11.874 1.00 23.64 195 MET A O 1
ATOM 1491 N N . ALA A 1 188 ? -2.955 -9.067 -13.820 1.00 23.65 196 ALA A N 1
ATOM 1492 C CA . ALA A 1 188 ? -3.936 -10.136 -13.777 1.00 22.07 196 ALA A CA 1
ATOM 1493 C C . ALA A 1 188 ? -3.342 -11.285 -14.574 1.00 21.26 196 ALA A C 1
ATOM 1494 O O . ALA A 1 188 ? -2.855 -11.077 -15.692 1.00 24.51 196 ALA A O 1
ATOM 1496 N N . LEU A 1 189 ? -3.374 -12.482 -14.009 1.00 22.78 197 LEU A N 1
ATOM 1497 C CA . LEU A 1 189 ? -2.719 -13.629 -14.616 1.00 21.25 197 LEU A CA 1
ATOM 1498 C C . LEU A 1 189 ? -3.712 -14.767 -14.733 1.00 22.27 197 LEU A C 1
ATOM 1499 O O . LEU A 1 189 ? -4.339 -15.157 -13.748 1.00 24.27 197 LEU A O 1
ATOM 1504 N N . ARG A 1 190 ? -3.872 -15.290 -15.946 1.00 20.81 198 ARG A N 1
ATOM 1505 C CA A ARG A 1 190 ? -4.584 -16.551 -16.097 0.83 22.13 198 ARG A CA 1
ATOM 1506 C CA B ARG A 1 190 ? -4.569 -16.554 -16.143 0.17 22.63 198 ARG A CA 1
ATOM 1507 C C . ARG A 1 190 ? -3.626 -17.668 -15.704 1.00 23.47 198 ARG A C 1
ATOM 1508 O O . ARG A 1 190 ? -2.587 -17.873 -16.334 1.00 24.86 198 ARG A O 1
ATOM 1523 N N . SER A 1 191 ? -3.946 -18.369 -14.623 1.00 23.95 199 SER A N 1
ATOM 1524 C CA . SER A 1 191 ? -3.031 -19.367 -14.098 1.00 23.17 199 SER A CA 1
ATOM 1525 C C . SER A 1 191 ? -3.334 -20.785 -14.561 1.00 23.67 199 SER A C 1
ATOM 1526 O O . SER A 1 191 ? -2.583 -21.699 -14.225 1.00 27.12 199 SER A O 1
ATOM 1529 N N . HIS A 1 192 ? -4.403 -20.996 -15.328 1.00 25.59 200 HIS A N 1
ATOM 1530 C CA . HIS A 1 192 ? -4.793 -22.349 -15.697 1.00 27.10 200 HIS A CA 1
ATOM 1531 C C . HIS A 1 192 ? -5.598 -22.287 -16.984 1.00 28.30 200 HIS A C 1
ATOM 1532 O O . HIS A 1 192 ? -6.382 -21.360 -17.179 1.00 27.36 200 HIS A O 1
ATOM 1539 N N . ASP A 1 193 ? -5.401 -23.284 -17.854 1.00 32.36 201 ASP A N 1
ATOM 1540 C CA . ASP A 1 193 ? -6.079 -23.283 -19.146 1.00 32.82 201 ASP A CA 1
ATOM 1541 C C . ASP A 1 193 ? -7.593 -23.366 -19.002 1.00 37.50 201 ASP A C 1
ATOM 1542 O O . ASP A 1 193 ? -8.323 -22.886 -19.878 1.00 41.80 201 ASP A O 1
ATOM 1547 N N . ARG A 1 194 ? -8.084 -23.988 -17.932 1.00 40.86 202 ARG A N 1
ATOM 1548 C CA . ARG A 1 194 ? -9.501 -24.304 -17.810 1.00 46.41 202 ARG A CA 1
ATOM 1549 C C . ARG A 1 194 ? -10.249 -23.387 -16.848 1.00 52.04 202 ARG A C 1
ATOM 1550 O O . ARG A 1 194 ? -11.379 -23.703 -16.465 1.00 64.42 202 ARG A O 1
ATOM 1558 N N . SER A 1 195 ? -9.656 -22.266 -16.449 1.00 41.86 203 SER A N 1
ATOM 1559 C CA A SER A 1 195 ? -10.291 -21.316 -15.543 0.50 43.95 203 SER A CA 1
ATOM 1560 C CA B SER A 1 195 ? -10.321 -21.321 -15.565 0.50 44.07 203 SER A CA 1
ATOM 1561 C C . SER A 1 195 ? -10.233 -19.932 -16.167 1.00 44.71 203 SER A C 1
ATOM 1562 O O . SER A 1 195 ? -9.176 -19.516 -16.638 1.00 46.79 203 SER A O 1
ATOM 1567 N N . THR A 1 196 ? -11.351 -19.218 -16.147 1.00 43.52 204 THR A N 1
ATOM 1568 C CA . THR A 1 196 ? -11.377 -17.878 -16.718 1.00 45.35 204 THR A CA 1
ATOM 1569 C C . THR A 1 196 ? -11.032 -16.783 -15.715 1.00 40.57 204 THR A C 1
ATOM 1570 O O . THR A 1 196 ? -10.633 -15.690 -16.133 1.00 39.55 204 THR A O 1
ATOM 1574 N N . ARG A 1 197 ? -11.153 -17.054 -14.418 1.00 35.92 205 ARG A N 1
ATOM 1575 C CA . ARG A 1 197 ? -10.961 -16.026 -13.397 1.00 37.42 205 ARG A CA 1
ATOM 1576 C C . ARG A 1 197 ? -9.474 -15.879 -13.086 1.00 31.09 205 ARG A C 1
ATOM 1577 O O . ARG A 1 197 ? -8.838 -16.857 -12.682 1.00 30.83 205 ARG A O 1
ATOM 1585 N N . PRO A 1 198 ? -8.887 -14.705 -13.270 1.00 28.20 206 PRO A N 1
ATOM 1586 C CA . PRO A 1 198 ? -7.439 -14.564 -13.104 1.00 23.39 206 PRO A CA 1
ATOM 1587 C C . PRO A 1 198 ? -7.050 -14.439 -11.637 1.00 24.11 206 PRO A C 1
ATOM 1588 O O . PRO A 1 198 ? -7.881 -14.233 -10.743 1.00 27.51 206 PRO A O 1
ATOM 1592 N N . LEU A 1 199 ? -5.752 -14.587 -11.396 1.00 23.64 207 LEU A N 1
ATOM 1593 C CA . LEU A 1 199 ? -5.167 -14.178 -10.133 1.00 20.87 207 LEU A CA 1
ATOM 1594 C C . LEU A 1 199 ? -4.632 -12.763 -10.275 1.00 23.13 207 LEU A C 1
ATOM 1595 O O . LEU A 1 199 ? -4.311 -12.304 -11.370 1.00 24.63 207 LEU A O 1
ATOM 1600 N N . TYR A 1 200 ? -4.537 -12.058 -9.158 1.00 22.01 208 TYR A N 1
ATOM 1601 C CA . TYR A 1 200 ? -4.028 -10.690 -9.169 1.00 23.13 208 TYR A CA 1
ATOM 1602 C C . TYR A 1 200 ? -2.686 -10.691 -8.449 1.00 24.24 208 TYR A C 1
ATOM 1603 O O . TYR A 1 200 ? -2.614 -10.926 -7.229 1.00 24.17 208 TYR A O 1
ATOM 1612 N N . ILE A 1 201 ? -1.623 -10.444 -9.205 1.00 22.83 209 ILE A N 1
ATOM 1613 C CA . ILE A 1 201 ? -0.253 -10.607 -8.736 1.00 21.30 209 ILE A CA 1
ATOM 1614 C C . ILE A 1 201 ? 0.357 -9.232 -8.517 1.00 22.37 209 ILE A C 1
ATOM 1615 O O . ILE A 1 201 ? 0.218 -8.345 -9.363 1.00 24.21 209 ILE A O 1
ATOM 1620 N N . SER A 1 202 ? 1.057 -9.058 -7.389 1.00 21.09 210 SER A N 1
ATOM 1621 C CA . SER A 1 202 ? 1.783 -7.814 -7.193 1.00 24.60 210 SER A CA 1
ATOM 1622 C C . SER A 1 202 ? 3.070 -8.094 -6.435 1.00 23.56 210 SER A C 1
ATOM 1623 O O . SER A 1 202 ? 3.219 -9.137 -5.788 1.00 24.52 210 SER A O 1
ATOM 1626 N N . VAL A 1 203 ? 4.024 -7.173 -6.581 1.00 25.10 211 VAL A N 1
ATOM 1627 C CA . VAL A 1 203 ? 5.306 -7.315 -5.899 1.00 24.30 211 VAL A CA 1
ATOM 1628 C C . VAL A 1 203 ? 5.099 -7.149 -4.406 1.00 24.67 211 VAL A C 1
ATOM 1629 O O . VAL A 1 203 ? 4.459 -6.193 -3.958 1.00 26.65 211 VAL A O 1
ATOM 1633 N N . GLY A 1 204 ? 5.666 -8.069 -3.632 1.00 24.24 212 GLY A N 1
ATOM 1634 C CA . GLY A 1 204 ? 5.806 -7.847 -2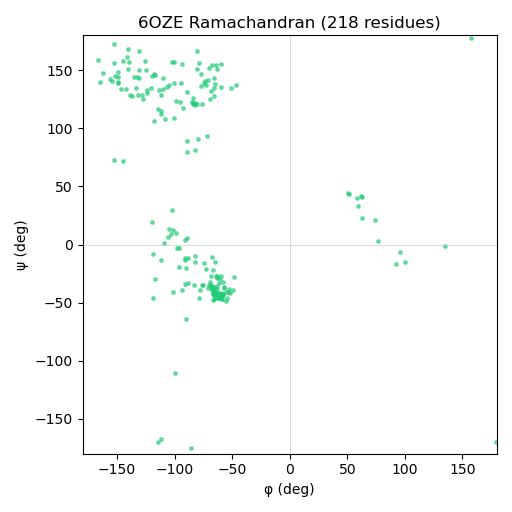.211 1.00 23.79 212 GLY A CA 1
ATOM 1635 C C . GLY A 1 204 ? 7.126 -7.168 -1.910 1.00 23.23 212 GLY A C 1
ATOM 1636 O O . GLY A 1 204 ? 7.161 -6.024 -1.450 1.00 26.12 212 GLY A O 1
ATOM 1637 N N . HIS A 1 205 ? 8.226 -7.862 -2.194 1.00 23.70 213 HIS A N 1
ATOM 1638 C CA . HIS A 1 205 ? 9.548 -7.362 -1.830 1.00 22.02 213 HIS A CA 1
ATOM 1639 C C . HIS A 1 205 ? 10.579 -8.162 -2.605 1.00 24.66 213 HIS A C 1
ATOM 1640 O O . HIS A 1 205 ? 10.416 -9.370 -2.796 1.00 24.00 213 HIS A O 1
ATOM 1647 N N . ARG A 1 206 ? 11.615 -7.471 -3.087 1.00 23.75 214 ARG A N 1
ATOM 1648 C CA . ARG A 1 206 ? 12.785 -8.103 -3.696 1.00 26.83 214 ARG A CA 1
ATOM 1649 C C . ARG A 1 206 ? 12.447 -8.963 -4.910 1.00 31.49 214 ARG A C 1
ATOM 1650 O O . ARG A 1 206 ? 13.093 -9.983 -5.150 1.00 30.68 214 ARG A O 1
ATOM 1658 N N . MET A 1 207 ? 11.435 -8.567 -5.678 1.00 23.17 215 MET A N 1
ATOM 1659 C CA . MET A 1 207 ? 11.204 -9.192 -6.973 1.00 24.43 215 MET A CA 1
ATOM 1660 C C . MET A 1 207 ? 10.580 -8.164 -7.903 1.00 29.00 215 MET A C 1
ATOM 1661 O O . MET A 1 207 ? 9.863 -7.264 -7.467 1.00 33.48 215 MET A O 1
ATOM 1666 N N . SER A 1 208 ? 10.888 -8.283 -9.191 1.00 26.28 216 SER A N 1
ATOM 1667 C CA . SER A 1 208 ? 10.212 -7.468 -10.185 1.00 28.51 216 SER A CA 1
ATOM 1668 C C . SER A 1 208 ? 8.841 -8.065 -10.474 1.00 25.68 216 SER A C 1
ATOM 1669 O O . SER A 1 208 ? 8.589 -9.253 -10.246 1.00 26.15 216 SER A O 1
ATOM 1672 N N . LEU A 1 209 ? 7.934 -7.211 -10.946 1.00 27.83 217 LEU A N 1
ATOM 1673 C CA . LEU A 1 209 ? 6.586 -7.683 -11.238 1.00 27.03 217 LEU A CA 1
ATOM 1674 C C . LEU A 1 209 ? 6.597 -8.719 -12.356 1.00 25.26 217 LEU A C 1
ATOM 1675 O O . LEU A 1 209 ? 5.909 -9.743 -12.264 1.00 27.00 217 LEU A O 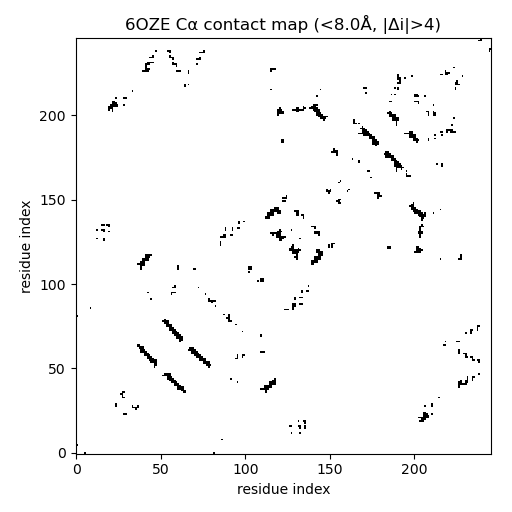1
ATOM 1680 N N A GLU A 1 210 ? 7.394 -8.485 -13.399 1.00 29.26 218 GLU A N 1
ATOM 1681 C CA A GLU A 1 210 ? 7.465 -9.441 -14.500 1.00 31.58 218 GLU A CA 1
ATOM 1682 C C A GLU A 1 210 ? 7.905 -10.811 -14.007 1.00 32.10 218 GLU A C 1
ATOM 1683 O O A GLU A 1 210 ? 7.294 -11.832 -14.344 1.00 31.11 218 GLU A O 1
ATOM 1689 N N . ALA A 1 211 ? 8.956 -10.854 -13.185 1.00 25.85 219 ALA A N 1
ATOM 1690 C CA . ALA A 1 211 ? 9.440 -12.133 -12.672 1.00 27.85 219 ALA A CA 1
ATOM 1691 C C . ALA A 1 211 ? 8.436 -12.777 -11.727 1.00 27.30 219 ALA A C 1
ATOM 1692 O O . ALA A 1 211 ? 8.268 -14.002 -11.729 1.00 28.33 219 ALA A O 1
ATOM 1694 N N . ALA A 1 212 ? 7.784 -11.973 -10.883 1.00 21.15 220 ALA A N 1
ATOM 1695 C CA . ALA A 1 212 ? 6.780 -12.504 -9.972 1.00 22.11 220 ALA A CA 1
ATOM 1696 C C . ALA A 1 212 ? 5.649 -13.185 -10.727 1.00 22.25 220 ALA A C 1
ATOM 1697 O O . ALA A 1 212 ? 5.171 -14.246 -10.315 1.00 21.89 220 ALA A O 1
ATOM 1699 N N . VAL A 1 213 ? 5.205 -12.585 -11.832 1.00 24.02 221 VAL A N 1
ATOM 1700 C CA . VAL A 1 213 ? 4.114 -13.174 -12.600 1.00 24.23 221 VAL A CA 1
ATOM 1701 C C . VAL A 1 213 ? 4.560 -14.483 -13.231 1.00 23.38 221 VAL A C 1
ATOM 1702 O O . VAL A 1 213 ? 3.816 -15.472 -13.240 1.00 25.61 221 VAL A O 1
ATOM 1706 N N . ARG A 1 214 ? 5.779 -14.509 -13.772 1.00 23.95 222 ARG A N 1
ATOM 1707 C CA A ARG A 1 214 ? 6.290 -15.737 -14.368 0.50 24.84 222 ARG A CA 1
ATOM 1708 C CA B ARG A 1 214 ? 6.313 -15.732 -14.365 0.50 24.48 222 ARG A CA 1
ATOM 1709 C C . ARG A 1 214 ? 6.457 -16.834 -13.323 1.00 23.34 222 ARG A C 1
ATOM 1710 O O . ARG A 1 214 ? 6.152 -18.002 -13.592 1.00 23.83 222 ARG A O 1
ATOM 1725 N N . LEU A 1 215 ? 6.952 -16.485 -12.135 1.00 21.75 223 LEU A N 1
ATOM 1726 C CA . LEU A 1 215 ? 7.097 -17.487 -11.085 1.00 22.23 223 LEU A CA 1
ATOM 1727 C C . LEU A 1 215 ? 5.740 -18.038 -10.672 1.00 19.87 223 LEU A C 1
ATOM 1728 O O . LEU A 1 215 ? 5.585 -19.249 -10.466 1.00 19.82 223 LEU A O 1
ATOM 1733 N N . THR A 1 216 ? 4.745 -17.160 -10.526 1.00 19.67 224 THR A N 1
ATOM 1734 C CA . THR A 1 216 ? 3.416 -17.636 -10.151 1.00 18.03 224 THR A CA 1
ATOM 1735 C C . THR A 1 216 ? 2.876 -18.609 -11.193 1.00 19.41 224 THR A C 1
ATOM 1736 O O . THR A 1 216 ? 2.300 -19.650 -10.848 1.00 20.03 224 THR A O 1
ATOM 1740 N N . SER A 1 217 ? 3.044 -18.282 -12.476 1.00 20.19 225 SER A N 1
ATOM 1741 C CA A SER A 1 217 ? 2.639 -19.218 -13.521 0.58 19.28 225 SER A CA 1
ATOM 1742 C CA B SER A 1 217 ? 2.662 -19.211 -13.543 0.42 19.75 225 SER A CA 1
ATOM 1743 C C . SER A 1 217 ? 3.374 -20.547 -13.388 1.00 20.01 225 SER A C 1
ATOM 1744 O O . SER A 1 217 ? 2.759 -21.619 -13.496 1.00 23.26 225 SER A O 1
ATOM 1749 N N . ALA A 1 218 ? 4.687 -20.499 -13.145 1.00 19.16 226 ALA A N 1
ATOM 1750 C CA . ALA A 1 218 ? 5.482 -21.717 -13.053 1.00 20.68 226 ALA A CA 1
ATOM 1751 C C . ALA A 1 218 ? 5.060 -22.582 -11.873 1.00 20.96 226 ALA A C 1
ATOM 1752 O O . ALA A 1 218 ? 5.221 -23.812 -11.915 1.00 23.24 226 ALA A O 1
ATOM 1754 N N . CYS A 1 219 ? 4.503 -21.962 -10.837 1.00 20.73 227 CYS A N 1
ATOM 1755 C CA . CYS A 1 219 ? 4.084 -22.678 -9.640 1.00 20.90 227 CYS A CA 1
ATOM 1756 C C . CYS A 1 219 ? 2.643 -23.153 -9.694 1.00 22.66 227 CYS A C 1
ATOM 1757 O O . CYS A 1 219 ? 2.177 -23.753 -8.722 1.00 23.69 227 CYS A O 1
ATOM 1760 N N . SER A 1 220 ? 1.939 -22.957 -10.806 1.00 22.16 228 SER A N 1
ATOM 1761 C CA . SER A 1 220 ? 0.513 -23.253 -10.896 1.00 22.35 228 SER A CA 1
ATOM 1762 C C . SER A 1 220 ? 0.300 -24.593 -11.596 1.00 26.25 228 SER A C 1
ATOM 1763 O O . SER A 1 220 ? 0.523 -24.719 -12.803 1.00 32.39 228 SER A O 1
ATOM 1766 N N . ARG A 1 221 ? -0.120 -25.593 -10.834 1.00 22.79 229 ARG A N 1
ATOM 1767 C CA . ARG A 1 221 ? -0.576 -26.872 -11.356 1.00 25.49 229 ARG A CA 1
ATOM 1768 C C . ARG A 1 221 ? -2.088 -26.861 -11.540 1.00 29.11 229 ARG A C 1
ATOM 1769 O O . ARG A 1 221 ? -2.611 -27.399 -12.525 1.00 33.90 229 ARG A O 1
ATOM 1777 N N . PHE A 1 222 ? -2.793 -26.242 -10.604 1.00 27.08 230 PHE A N 1
ATOM 1778 C CA . PHE A 1 222 ? -4.203 -25.903 -10.670 1.00 27.75 230 PHE A CA 1
ATOM 1779 C C . PHE A 1 222 ? -4.310 -24.378 -10.741 1.00 28.08 230 PHE A C 1
ATOM 1780 O O . PHE A 1 222 ? -3.312 -23.681 -10.957 1.00 37.40 230 PHE A O 1
ATOM 1788 N N . ARG A 1 223 ? -5.519 -23.840 -10.552 1.00 28.06 231 ARG A N 1
ATOM 1789 C CA . ARG A 1 223 ? -5.668 -22.390 -10.655 1.00 30.40 231 ARG A CA 1
ATOM 1790 C C . ARG A 1 223 ? -4.921 -21.672 -9.535 1.00 24.65 231 ARG A C 1
ATOM 1791 O O . ARG A 1 223 ? -4.255 -20.659 -9.768 1.00 27.24 231 ARG A O 1
ATOM 1799 N N . ILE A 1 224 ? -5.001 -22.178 -8.312 1.00 24.04 232 ILE A N 1
ATOM 1800 C CA . ILE A 1 224 ? -4.271 -21.562 -7.203 1.00 25.49 232 ILE A CA 1
ATOM 1801 C C . ILE A 1 224 ? -2.844 -22.107 -7.197 1.00 20.55 232 ILE A C 1
ATOM 1802 O O . ILE A 1 224 ? -2.666 -23.336 -7.152 1.00 23.28 232 ILE A O 1
ATOM 1807 N N . PRO A 1 225 ? -1.821 -21.245 -7.212 1.00 19.53 233 PRO A N 1
ATOM 1808 C CA . PRO A 1 225 ? -0.434 -21.729 -7.228 1.00 20.40 233 PRO A CA 1
ATOM 1809 C C . PRO A 1 225 ? -0.167 -22.683 -6.077 1.00 22.00 233 PRO A C 1
ATOM 1810 O O . PRO A 1 225 ? -0.657 -22.493 -4.967 1.00 21.70 233 PRO A O 1
ATOM 1814 N N A GLU A 1 226 ? 0.606 -23.730 -6.368 0.50 21.87 234 GLU A N 1
ATOM 1815 N N B GLU A 1 226 ? 0.631 -23.710 -6.357 0.50 21.70 234 GLU A N 1
ATOM 1816 C CA A GLU A 1 226 ? 0.806 -24.831 -5.423 0.50 22.52 234 GLU A CA 1
ATOM 1817 C CA B GLU A 1 226 ? 0.770 -24.816 -5.415 0.50 22.28 234 GLU A CA 1
ATOM 1818 C C A GLU A 1 226 ? 1.234 -24.400 -4.029 0.50 20.99 234 GLU A C 1
ATOM 1819 C C B GLU A 1 226 ? 1.254 -24.424 -4.026 0.50 20.75 234 GLU A C 1
ATOM 1820 O O A GLU A 1 226 ? 0.653 -24.906 -3.056 0.50 21.02 234 GLU A O 1
ATOM 1821 O O B GLU A 1 226 ? 0.737 -24.999 -3.053 0.50 20.95 234 GLU A O 1
ATOM 1832 N N . PRO A 1 227 ? 2.208 -23.501 -3.846 1.00 17.90 235 PRO A N 1
ATOM 1833 C CA . PRO A 1 227 ? 2.593 -23.141 -2.459 1.00 18.14 235 PRO A CA 1
ATOM 1834 C C . PRO A 1 227 ? 1.455 -22.493 -1.692 1.00 19.19 235 PRO A C 1
ATOM 1835 O O . PRO A 1 227 ? 1.275 -22.783 -0.494 1.00 20.82 235 PRO A O 1
ATOM 1839 N N . VAL A 1 228 ? 0.667 -21.646 -2.343 1.00 19.26 236 VAL A N 1
ATOM 1840 C CA A VAL A 1 228 ? -0.498 -21.014 -1.719 0.80 18.71 236 VAL A CA 1
ATOM 1841 C CA B VAL A 1 228 ? -0.459 -21.039 -1.647 0.20 20.80 236 VAL A CA 1
ATOM 1842 C C . VAL A 1 228 ? -1.585 -22.047 -1.450 1.00 20.86 236 VAL A C 1
ATOM 1843 O O . VAL A 1 228 ? -2.208 -22.081 -0.373 1.00 20.30 236 VAL A O 1
ATOM 1850 N N . ARG A 1 229 ? -1.819 -22.921 -2.427 1.00 21.00 237 ARG A N 1
ATOM 1851 C CA A ARG A 1 229 ? -2.868 -23.930 -2.301 0.73 19.84 237 ARG A CA 1
ATOM 1852 C CA B ARG A 1 229 ? -2.867 -23.927 -2.301 0.27 20.81 237 ARG A CA 1
ATOM 1853 C C . ARG A 1 229 ? -2.561 -24.898 -1.169 1.00 22.74 237 ARG A C 1
ATOM 1854 O O . ARG A 1 229 ? -3.453 -25.252 -0.391 1.00 21.79 237 ARG A O 1
ATOM 1869 N N . GLN A 1 230 ? -1.300 -25.332 -1.059 1.00 19.85 238 GLN A N 1
ATOM 1870 C CA . GLN A 1 230 ? -0.940 -26.259 0.016 1.00 17.87 238 GLN A CA 1
ATOM 1871 C C . GLN A 1 230 ? -1.021 -25.585 1.377 1.00 19.38 238 GLN A C 1
ATOM 1872 O O . GLN A 1 230 ? -1.404 -26.230 2.356 1.00 19.53 238 GLN A O 1
ATOM 1878 N N . ALA A 1 231 ? -0.685 -24.294 1.467 1.00 18.32 239 ALA A N 1
ATOM 1879 C CA . ALA A 1 231 ? -0.807 -23.625 2.762 1.00 18.92 239 ALA A CA 1
ATOM 1880 C C . ALA A 1 231 ? -2.272 -23.482 3.151 1.00 19.60 239 ALA A C 1
ATOM 1881 O O . ALA A 1 231 ? -2.617 -23.641 4.331 1.00 20.33 239 ALA A O 1
ATOM 1883 N N . ASP A 1 232 ? -3.146 -23.226 2.172 1.00 20.25 240 ASP A N 1
ATOM 1884 C CA A ASP A 1 232 ? -4.574 -23.145 2.456 0.70 19.73 240 ASP A CA 1
ATOM 1885 C CA B ASP A 1 232 ? -4.592 -23.164 2.408 0.30 20.83 240 ASP A CA 1
ATOM 1886 C C . ASP A 1 232 ? -5.103 -24.487 2.951 1.00 22.92 240 ASP A C 1
ATOM 1887 O O . ASP A 1 232 ? -5.861 -24.537 3.931 1.00 23.44 240 ASP A O 1
ATOM 1896 N N . ILE A 1 233 ? -4.727 -25.576 2.283 1.00 21.96 241 ILE A N 1
ATOM 1897 C CA . ILE A 1 233 ? -5.146 -26.912 2.696 1.00 22.37 241 ILE A CA 1
ATOM 1898 C C . ILE A 1 233 ? -4.638 -27.216 4.094 1.00 21.84 241 ILE A C 1
ATOM 1899 O O . ILE A 1 233 ? -5.383 -27.726 4.937 1.00 24.31 241 ILE A O 1
ATOM 1904 N N . CYS A 1 234 ? -3.364 -26.909 4.369 1.00 19.55 242 CYS A N 1
ATOM 1905 C CA . CYS A 1 234 ? -2.829 -27.160 5.711 1.00 20.89 242 CYS A CA 1
ATOM 1906 C C . CYS A 1 234 ? -3.638 -26.431 6.784 1.00 21.95 242 CYS A C 1
ATOM 1907 O O . CYS A 1 234 ? -3.925 -26.995 7.853 1.00 21.89 242 CYS A O 1
ATOM 1910 N N . SER A 1 235 ? -3.997 -25.171 6.535 1.00 21.32 243 SER A N 1
ATOM 1911 C CA . SER A 1 235 ? -4.749 -24.428 7.546 1.00 19.33 243 SER A CA 1
ATOM 1912 C C . SER A 1 235 ? -6.129 -25.036 7.757 1.00 22.53 243 SER A C 1
ATOM 1913 O O . SER A 1 235 ? -6.591 -25.163 8.902 1.00 23.19 243 SER A O 1
ATOM 1916 N N . ARG A 1 236 ? -6.812 -25.391 6.670 1.00 23.20 244 ARG A N 1
ATOM 1917 C CA . ARG A 1 236 ? -8.143 -25.979 6.801 1.00 22.84 244 ARG A CA 1
ATOM 1918 C C . ARG A 1 236 ? -8.080 -27.297 7.554 1.00 25.41 244 ARG A C 1
ATOM 1919 O O . ARG A 1 236 ? -8.884 -27.540 8.468 1.00 23.94 244 ARG A O 1
ATOM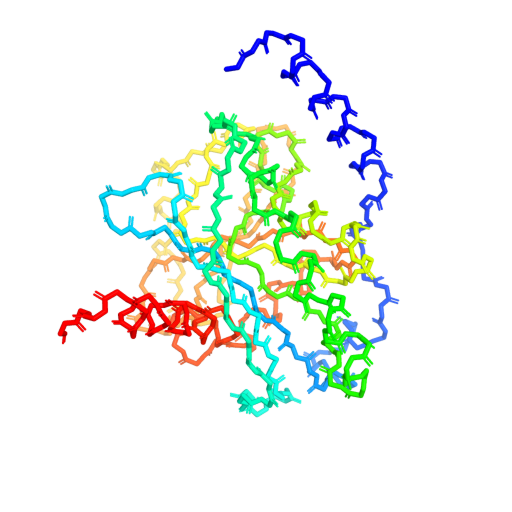 1927 N N . GLU A 1 237 ? -7.093 -28.136 7.234 1.00 22.85 245 GLU A N 1
ATOM 1928 C CA . GLU A 1 237 ? -6.960 -29.408 7.935 1.00 22.20 245 GLU A CA 1
ATOM 1929 C C . GLU A 1 237 ? -6.645 -29.195 9.409 1.00 22.09 245 GLU A C 1
ATOM 1930 O O . GLU A 1 237 ? -7.167 -29.910 10.272 1.00 24.82 245 GLU A O 1
ATOM 1936 N N . HIS A 1 238 ? -5.765 -28.235 9.714 1.00 21.47 246 HIS A N 1
ATOM 1937 C CA . HIS A 1 238 ? -5.397 -28.008 11.110 1.00 22.55 246 HIS A CA 1
ATOM 1938 C C . HIS A 1 238 ? -6.583 -27.502 11.917 1.00 22.57 246 HIS A C 1
ATOM 1939 O O . HIS A 1 238 ? -6.759 -27.883 13.074 1.00 24.14 246 HIS A O 1
ATOM 1946 N N . ILE A 1 239 ? -7.407 -26.641 11.323 1.00 23.58 247 ILE A N 1
ATOM 1947 C CA . ILE A 1 239 ? -8.610 -26.179 12.019 1.00 21.89 247 ILE A CA 1
ATOM 1948 C C . ILE A 1 239 ? -9.552 -27.349 12.284 1.00 23.40 247 ILE A C 1
ATOM 1949 O O . ILE A 1 239 ? -10.092 -27.505 13.389 1.00 24.29 247 ILE A O 1
ATOM 1954 N N . ARG A 1 240 ? -9.772 -28.190 11.271 1.00 23.47 248 ARG A N 1
ATOM 1955 C CA A ARG A 1 240 ? -10.673 -29.330 11.437 0.35 26.16 248 ARG A CA 1
ATOM 1956 C CA B ARG A 1 240 ? -10.683 -29.313 11.456 0.65 25.78 248 ARG A CA 1
ATOM 1957 C C . ARG A 1 240 ? -10.174 -30.281 12.517 1.00 25.47 248 ARG A C 1
ATOM 1958 O O . ARG A 1 240 ? -10.962 -30.795 13.323 1.00 29.46 248 ARG A O 1
ATOM 1973 N N . LYS A 1 241 ? -8.863 -30.533 12.555 1.00 25.86 249 LYS A N 1
ATOM 1974 C CA . LYS A 1 241 ? -8.330 -31.407 13.592 1.00 26.92 249 LYS A CA 1
ATOM 1975 C C . LYS A 1 241 ? -8.476 -30.767 14.965 1.00 27.93 249 LYS A C 1
ATOM 1976 O O . LYS A 1 241 ? -8.927 -31.412 15.916 1.00 30.89 249 LYS A O 1
ATOM 1982 N N . SER A 1 242 ? -8.083 -29.490 15.080 1.00 27.22 250 SER A N 1
ATOM 1983 C CA . SER A 1 242 ? -7.993 -28.862 16.391 1.00 28.60 250 SER A CA 1
ATOM 1984 C C . SER A 1 242 ? -9.364 -28.662 17.001 1.00 29.28 250 SER A C 1
ATOM 1985 O O . SER A 1 242 ? -9.511 -28.738 18.221 1.00 33.04 250 SER A O 1
ATOM 1988 N N . LEU A 1 243 ? -10.379 -28.415 16.180 1.00 27.68 251 LEU A N 1
ATOM 1989 C CA . LEU A 1 243 ? -11.723 -28.176 16.680 1.00 28.64 251 LEU A CA 1
ATOM 1990 C C . LEU A 1 243 ? -12.643 -29.374 16.512 1.00 31.74 251 LEU A C 1
ATOM 1991 O O . LEU A 1 243 ? -13.846 -29.256 16.768 1.00 34.12 251 LEU A O 1
ATOM 1996 N N . GLY A 1 244 ? -12.100 -30.524 16.120 1.00 31.48 252 GLY A N 1
ATOM 1997 C CA . GLY A 1 244 ? -12.885 -31.743 16.016 1.00 31.52 252 GLY A CA 1
ATOM 1998 C C . GLY A 1 244 ? -13.999 -31.680 14.996 1.00 37.45 252 GLY A C 1
ATOM 1999 O O . GLY A 1 244 ? -15.094 -32.196 15.247 1.00 36.82 252 GLY A O 1
ATOM 2000 N N . LEU A 1 245 ? -13.738 -31.087 13.837 1.00 37.25 253 LEU A N 1
ATOM 2001 C CA . LEU A 1 245 ? -14.813 -30.943 12.864 1.00 42.06 253 LEU A CA 1
ATOM 2002 C C . LEU A 1 245 ? -14.793 -32.109 11.879 1.00 48.93 253 LEU A C 1
ATOM 2003 O O . LEU A 1 245 ? -13.720 -32.532 11.439 1.00 47.98 253 LEU A O 1
ATOM 2008 N N . PRO A 1 246 ? -15.966 -32.653 11.520 1.00 68.62 254 PRO A N 1
ATOM 2009 C CA . PRO A 1 246 ? -16.034 -33.769 10.572 1.00 78.58 254 PRO A CA 1
ATOM 2010 C C . PRO A 1 246 ? -15.733 -33.322 9.147 1.00 85.75 254 PRO A C 1
ATOM 2011 O O . PRO A 1 246 ? -15.513 -34.143 8.256 1.00 92.68 254 PRO A O 1
#

Sequence (246 aa):
PPEETLSLWKREQARLKAHVVDRDTEAWQRDPAFSSGLQRVVGGVDVSFVAGDSVVRACASLVVLSFPELEVVYEESRMVSLTAPYVSSGFLLAFREVPFLLLELVQQLREKEPGLMPQVLLVDGNGVLHHRGFGVASSHLGVVLTDLPCCVGVAKKLLQVDGLANNALHKEKKIRLLQTRGDSFPLLGDSGTVLGMMALRRSHDRSSTRPLYISVGHRMSLEAAVRRLTSSACSRFRIPEEPVVRRQADDICSREHIRRKSLGLP